Protein 7OON (pdb70)

Secondary structure (DSSP, 8-state):
--SSTTEEE--EEEEEEE--SSS-EEEEEE--EEEEEEEEESS-HHHHHHHHHHHHHHHHBT-BTT--B--EEESEEEEEEE-TTSPEEEEEEEEEEPPGGGSSSPPPBSSTTSEEEEE--EEEEEEEE-S---HHHHHHHHHHHHHHHTTSS--B-SS-EEEEE-S-TT--TT--EEEEEEB-/-EEETTEEEEEPPEEEEEEE--SSS-EEEEEE--EEEEEEEEESS-HHHHHHHHHHHHHHHHHT-BSS-----EEES-EEEEEE-TTSSEEEEEEEEEEPPGGGSSSPPPBSSTTSEEEEE---EEEEEEE-S---HHHHHHHHHHHHHHHTTSS----SS-EEEEE-S-TT--SS--EEEEEE-

Solvent-accessible surface area: 17607 Å² total; per-residue (Å²): 100,68,24,50,57,21,22,50,90,3,33,52,118,65,93,45,98,21,28,107,123,151,20,67,38,53,23,16,37,4,97,13,20,51,0,0,2,3,107,8,72,128,82,44,1,59,79,0,38,178,62,0,41,60,52,0,68,103,2,0,15,17,55,10,92,149,33,35,4,0,0,20,0,22,1,17,1,7,3,0,43,15,72,184,116,13,54,15,76,125,96,2,37,0,23,0,7,0,1,83,113,18,23,60,100,28,7,49,30,61,49,146,45,5,122,53,49,127,31,131,46,32,33,0,9,3,8,97,26,45,39,112,25,125,44,76,43,13,36,43,42,0,65,79,0,52,94,25,2,121,86,60,136,23,71,57,66,54,103,24,3,24,0,0,20,17,23,47,117,81,44,87,188,52,31,106,5,2,0,1,1,11,83,91,113,68,152,29,110,51,40,48,14,26,83,1,32,59,126,102,93,46,112,17,30,91,76,112,28,62,26,58,26,14,28,10,80,18,16,60,0,0,0,4,97,6,84,123,73,52,3,48,89,1,38,147,70,0,47,65,68,0,76,132,2,5,17,25,64,12,100,128,57,40,48,8,15,28,0,9,0,15,1,8,6,0,40,23,65,158,118,30,56,18,67,125,102,2,36,0,19,0,9,0,5,80,156,29,28,64,87,26,5,55,29,75,56,91,38,6,102,57,51,113,45,176,23,33,35,0,12,4,4,103,24,49,37,111,14,122,42,79,48,13,41,49,46,0,65,75,2,48,87,30,17,133,91,33,142,26,98,80,44,47,86,34,5,29,0,0,20,10,23,26,74,18,21,14,128,58,28,66,4,0,0,0,1,33,124

Radius of gyration: 24.07 Å; Cα contacts (8 Å, |Δi|>4): 827; chains: 2; bounding box: 45×62×70 Å

Organism: Mus musculus (NCBI:txid10090)

Sequence (369 aa):
NSLFGSVETWPWQVLSTGGKEDVSYEERACEGGKFATVEVTDKPVDEALREAMPKIMKYVGGTNDKGVGMGMTVPVSFAVFPNEDGSLQKKLKVWFRIPNQFQGSPPAPSDESVKIEEREGITVYSTQFGGYAKEEADYVAHATQLRTTLEGTPATYQGDVYYCAGYDPPMKPYGRRNEVWLVKAGSNSLFGSVETWPWQVLSTGGKEDVSYEERACEGGKFATVEVTDKPVDEALREAMPKIMKYVGGTNDKGVGMGMTVPVSFAVFPNEDGSLQKKLKVWFRIPNQFQGSPPAPSDESVKIEEREGITVYSTQFGGYAKEADYVAHATQLRTTLEGTPATYQGDVYYCAGYDPPMKPYGRRNEVWLVK

Nearest PDB structures (foldseek):
  7oon-assembly1_A  TM=1.005E+00  e=7.469E-38  Mus musculus
  4ayz-assembly1_A  TM=8.572E-01  e=9.549E-15  Homo sapiens
  3r8k-assembly3_C  TM=8.995E-01  e=1.051E-13  Homo sapiens
  3r8k-assembly4_D  TM=8.938E-01  e=1.626E-13  Homo sapiens
  4ayz-assembly1_B  TM=8.655E-01  e=8.452E-14  Homo sapiens

Foldseek 3Di:
DDPQPLEEEFDWDFPDWDDVDPWIKTKIWTFWFKWKKAKDAPAAPVVRCVPGVVLVVVQLVQQFPVRHHFRFYPWWKKKWFADPVLATHRIIMTTTGGDPVCRVPNTGGNDPSIDIDTDGIFIWMKTKDAFDDDRVRLSVSVVVVVVVCPVDPFAFDRGMWMKIWGDDPVDGPPTMIMIITTGD/DADDPQADEAEQDWDWDDWDQPDVWTKTKTFTAKFKWKKFKDADAFPQVRCVVGVVLVCVQQCQQFDVRHHQGFYPWWKKKWFADPVRATHRIIMITTDGPPVCRVPRTGGNDPRIDIDIDGTFIWMKTKDDDDDGRVRQSVVVVVVVVSCPPPPDDFDRGMWMKIWGDDPPPGDPTIIMTITTD

Structure (mmCIF, N/CA/C/O backbone):
data_7OON
#
_entry.id   7OON
#
_cell.length_a   63.493
_cell.length_b   79.492
_cell.length_c   85.074
_cell.angle_alpha   90.000
_cell.angle_beta   102.010
_cell.angle_gamma   90.000
#
_symmetry.space_group_name_H-M   'C 1 2 1'
#
loop_
_entity.id
_entity.type
_entity.pdbx_description
1 polymer 'Heme-binding protein 1'
2 non-polymer 'PROTOPORPHYRIN IX CONTAINING FE'
3 non-polymer 'SULFATE ION'
4 water water
#
loop_
_atom_site.group_PDB
_atom_site.id
_atom_site.type_symbol
_atom_site.label_atom_id
_atom_site.label_alt_id
_atom_site.label_comp_id
_atom_site.label_asym_id
_atom_site.label_entity_id
_atom_site.label_seq_id
_atom_site.pdbx_PDB_ins_code
_atom_site.Cartn_x
_atom_site.Cartn_y
_atom_site.Cartn_z
_atom_site.occupancy
_atom_site.B_iso_or_equiv
_atom_site.auth_seq_id
_atom_site.auth_comp_id
_atom_site.auth_asym_id
_atom_site.auth_atom_id
_atom_site.pdbx_PDB_model_num
ATOM 1 N N . ASN A 1 3 ? 68.649 21.837 112.181 1.00 146.98 7 ASN A N 1
ATOM 2 C CA . ASN A 1 3 ? 67.431 21.211 111.678 1.00 147.76 7 ASN A CA 1
ATOM 3 C C . ASN A 1 3 ? 67.509 19.693 111.803 1.00 141.59 7 ASN A C 1
ATOM 4 O O . ASN A 1 3 ? 68.176 19.026 111.010 1.00 142.03 7 ASN A O 1
ATOM 6 N N . SER A 1 4 ? 66.821 19.156 112.807 1.00 135.19 8 SER A N 1
ATOM 7 C CA . SER A 1 4 ? 66.820 17.726 113.074 1.00 125.55 8 SER A CA 1
ATOM 8 C C . SER A 1 4 ? 65.718 17.038 112.281 1.00 119.11 8 SER A C 1
ATOM 9 O O . SER A 1 4 ? 64.595 17.542 112.188 1.00 110.08 8 SER A O 1
ATOM 12 N N . LEU A 1 5 ? 66.046 15.874 111.712 1.00 124.39 9 LEU A N 1
ATOM 13 C CA . LEU A 1 5 ? 65.069 15.138 110.916 1.00 112.76 9 LEU A CA 1
ATOM 14 C C . LEU A 1 5 ? 64.013 14.482 111.796 1.00 106.95 9 LEU A C 1
ATOM 15 O O . LEU A 1 5 ? 62.825 14.479 111.451 1.00 101.35 9 LEU A O 1
ATOM 20 N N . PHE A 1 6 ? 64.419 13.918 112.930 1.00 108.28 10 PHE A N 1
ATOM 21 C CA . PHE A 1 6 ? 63.501 13.250 113.843 1.00 107.44 10 PHE A CA 1
ATOM 22 C C . PHE A 1 6 ? 63.549 13.872 115.232 1.00 105.89 10 PHE A C 1
ATOM 23 O O . PHE A 1 6 ? 63.486 13.178 116.248 1.00 103.55 10 PHE A O 1
ATOM 31 N N . GLY A 1 7 ? 63.663 15.198 115.292 1.00 99.48 11 GLY A N 1
ATOM 32 C CA . GLY A 1 7 ? 63.439 15.890 116.546 1.00 93.84 11 GLY A CA 1
ATOM 33 C C . GLY A 1 7 ? 61.991 15.905 116.984 1.00 99.39 11 GLY A C 1
ATOM 34 O O . GLY A 1 7 ? 61.699 16.361 118.095 1.00 105.05 11 GLY A O 1
ATOM 35 N N . SER A 1 8 ? 61.086 15.420 116.136 1.00 97.24 12 SER A N 1
ATOM 36 C CA . SER A 1 8 ? 59.667 15.328 116.441 1.00 93.78 12 SER A CA 1
ATOM 37 C C . SER A 1 8 ? 59.296 14.030 117.146 1.00 81.32 12 SER A C 1
ATOM 38 O O . SER A 1 8 ? 58.174 13.915 117.651 1.00 78.18 12 SER A O 1
ATOM 41 N N . VAL A 1 9 ? 60.200 13.056 117.187 1.00 75.06 13 VAL A N 1
ATOM 42 C CA . VAL A 1 9 ? 59.962 11.810 117.909 1.00 67.62 13 VAL A CA 1
ATOM 43 C C . VAL A 1 9 ? 60.264 12.046 119.383 1.00 62.23 13 VAL A C 1
ATOM 44 O O . VAL A 1 9 ? 61.377 12.446 119.741 1.00 69.11 13 VAL A O 1
ATOM 48 N N . GLU A 1 10 ? 59.279 11.797 120.240 1.00 52.55 14 GLU A N 1
ATOM 49 C CA . GLU A 1 10 ? 59.406 12.052 121.665 1.00 51.67 14 GLU A CA 1
ATOM 50 C C . GLU A 1 10 ? 59.151 10.777 122.457 1.00 44.04 14 GLU A C 1
ATOM 51 O O . GLU A 1 10 ? 58.596 9.800 121.948 1.00 55.23 14 GLU A O 1
ATOM 57 N N . THR A 1 11 ? 59.557 10.803 123.723 1.00 43.67 15 THR A N 1
ATOM 58 C CA . THR A 1 11 ? 59.401 9.656 124.604 1.00 53.24 15 THR A CA 1
ATOM 59 C C . THR A 1 11 ? 58.078 9.739 125.354 1.00 55.44 15 THR A C 1
ATOM 60 O O . THR A 1 11 ? 57.644 10.821 125.760 1.00 51.02 15 THR A O 1
ATOM 64 N N . TRP A 1 12 ? 57.435 8.591 125.514 1.00 63.12 16 TRP A N 1
ATOM 65 C CA . TRP A 1 12 ? 56.239 8.479 126.336 1.00 59.08 16 TRP A CA 1
ATOM 66 C C . TRP A 1 12 ? 56.549 8.971 127.747 1.00 56.94 16 TRP A C 1
ATOM 67 O O . TRP A 1 12 ? 57.471 8.443 128.388 1.00 56.76 16 TRP A O 1
ATOM 78 N N . PRO A 1 13 ? 55.841 9.977 128.255 1.00 54.79 17 PRO A N 1
ATOM 79 C CA . PRO A 1 13 ? 56.121 10.480 129.608 1.00 52.95 17 PRO A CA 1
ATOM 80 C C . PRO A 1 13 ? 55.558 9.552 130.674 1.00 55.70 17 PRO A C 1
ATOM 81 O O . PRO A 1 13 ? 54.342 9.373 130.787 1.00 60.04 17 PRO A O 1
ATOM 85 N N . TRP A 1 14 ? 56.450 8.951 131.460 1.00 46.18 18 TRP A N 1
ATOM 86 C CA . TRP A 1 14 ? 56.057 8.161 132.618 1.00 48.51 18 TRP A CA 1
ATOM 87 C C . TRP A 1 14 ? 57.048 8.404 133.746 1.00 54.28 18 TRP A C 1
ATOM 88 O O . TRP A 1 14 ? 58.079 9.057 133.568 1.00 60.37 18 TRP A O 1
ATOM 99 N N . GLN A 1 15 ? 56.727 7.869 134.921 1.00 55.54 19 GLN A N 1
ATOM 100 C CA . GLN A 1 15 ? 57.544 8.047 136.114 1.00 68.82 19 GLN A CA 1
ATOM 101 C C . GLN A 1 15 ? 57.918 6.677 136.657 1.00 62.67 19 GLN A C 1
ATOM 102 O O . GLN A 1 15 ? 57.037 5.868 136.965 1.00 65.90 19 GLN A O 1
ATOM 108 N N . VAL A 1 16 ? 59.219 6.420 136.770 1.00 63.54 20 VAL A N 1
ATOM 109 C CA . VAL A 1 16 ? 59.717 5.130 137.236 1.00 65.37 20 VAL A CA 1
ATOM 110 C C . VAL A 1 16 ? 59.576 5.087 138.755 1.00 64.63 20 VAL A C 1
ATOM 111 O O . VAL A 1 16 ? 60.342 5.727 139.478 1.00 67.76 20 VAL A O 1
ATOM 115 N N . LEU A 1 17 ? 58.594 4.324 139.240 1.00 66.39 21 LEU A N 1
ATOM 116 C CA . LEU A 1 17 ? 58.335 4.252 140.674 1.00 67.17 21 LEU A CA 1
ATOM 117 C C . LEU A 1 17 ? 59.299 3.305 141.380 1.00 72.63 21 LEU A C 1
ATOM 118 O O . LEU A 1 17 ? 59.717 3.576 142.511 1.00 73.46 21 LEU A O 1
ATOM 123 N N . SER A 1 18 ? 59.656 2.193 140.741 1.00 69.20 22 SER A N 1
ATOM 124 C CA . SER A 1 18 ? 60.571 1.237 141.350 1.00 69.04 22 SER A CA 1
ATOM 125 C C . SER A 1 18 ? 61.108 0.294 140.284 1.00 66.62 22 SER A C 1
ATOM 126 O O . SER A 1 18 ? 60.443 0.025 139.279 1.00 61.06 22 SER A O 1
ATOM 129 N N . THR A 1 19 ? 62.322 -0.196 140.514 1.00 71.44 23 THR A N 1
ATOM 130 C CA . THR A 1 19 ? 62.897 -1.283 139.737 1.00 77.50 23 THR A CA 1
ATOM 131 C C . THR A 1 19 ? 63.064 -2.493 140.645 1.00 72.19 23 THR A C 1
ATOM 132 O O . THR A 1 19 ? 63.352 -2.352 141.837 1.00 71.23 23 THR A O 1
ATOM 136 N N . GLY A 1 20 ? 62.867 -3.680 140.083 1.00 74.80 24 GLY A N 1
ATOM 137 C CA . GLY A 1 20 ? 63.021 -4.894 140.857 1.00 80.55 24 GLY A CA 1
ATOM 138 C C . GLY A 1 20 ? 63.628 -6.028 140.062 1.00 89.49 24 GLY A C 1
ATOM 139 O O . GLY A 1 20 ? 64.160 -5.818 138.967 1.00 89.58 24 GLY A O 1
ATOM 140 N N . GLY A 1 21 ? 63.550 -7.238 140.602 1.00 110.43 25 GLY A N 1
ATOM 141 C CA . GLY A 1 21 ? 64.117 -8.386 139.931 1.00 123.62 25 GLY A CA 1
ATOM 142 C C . GLY A 1 21 ? 65.552 -8.642 140.342 1.00 140.23 25 GLY A C 1
ATOM 143 O O . GLY A 1 21 ? 65.815 -9.504 141.185 1.00 146.12 25 GLY A O 1
ATOM 144 N N . LYS A 1 22 ? 66.489 -7.903 139.743 1.00 145.59 26 LYS A N 1
ATOM 145 C CA . LYS A 1 22 ? 67.936 -8.010 139.926 1.00 157.30 26 LYS A CA 1
ATOM 146 C C . LYS A 1 22 ? 68.489 -9.390 139.575 1.00 165.70 26 LYS A C 1
ATOM 147 O O . LYS A 1 22 ? 69.705 -9.599 139.681 1.00 167.84 26 LYS A O 1
ATOM 149 N N . GLU A 1 23 ? 67.654 -10.333 139.168 1.00 146.94 27 GLU A N 1
ATOM 150 C CA . GLU A 1 23 ? 68.079 -11.692 138.845 1.00 138.92 27 GLU A CA 1
ATOM 151 C C . GLU A 1 23 ? 68.100 -11.840 137.326 1.00 131.27 27 GLU A C 1
ATOM 152 O O . GLU A 1 23 ? 68.652 -10.955 136.661 1.00 130.48 27 GLU A O 1
ATOM 158 N N . ASP A 1 24 ? 67.543 -12.903 136.739 1.00 124.25 28 ASP A N 1
ATOM 159 C CA . ASP A 1 24 ? 67.505 -13.005 135.287 1.00 118.70 28 ASP A CA 1
ATOM 160 C C . ASP A 1 24 ? 66.435 -12.095 134.696 1.00 114.39 28 ASP A C 1
ATOM 161 O O . ASP A 1 24 ? 66.605 -11.581 133.585 1.00 115.66 28 ASP A O 1
ATOM 166 N N . VA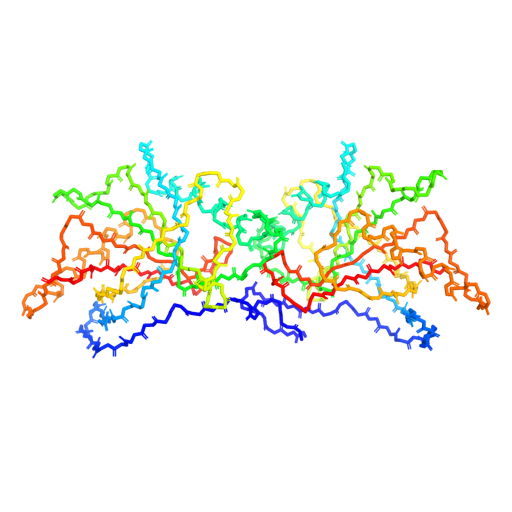L A 1 25 ? 65.341 -11.875 135.423 1.00 110.29 29 VAL A N 1
ATOM 167 C CA . VAL A 1 25 ? 64.238 -11.039 134.966 1.00 97.03 29 VAL A CA 1
ATOM 168 C C . VAL A 1 25 ? 64.173 -9.807 135.855 1.00 101.30 29 VAL A C 1
ATOM 169 O O . VAL A 1 25 ? 63.994 -9.919 137.074 1.00 102.45 29 VAL A O 1
ATOM 173 N N . SER A 1 26 ? 64.320 -8.636 135.246 1.00 82.88 30 SER A N 1
ATOM 174 C CA . SER A 1 26 ? 64.164 -7.360 135.923 1.00 75.98 30 SER A CA 1
ATOM 175 C C . SER A 1 26 ? 62.894 -6.678 135.435 1.00 68.95 30 SER A C 1
ATOM 176 O O . SER A 1 26 ? 62.408 -6.942 134.331 1.00 63.59 30 SER A O 1
ATOM 179 N N . TYR A 1 27 ? 62.352 -5.797 136.273 1.00 66.06 31 TYR A N 1
ATOM 180 C CA . TYR A 1 27 ? 61.129 -5.090 135.930 1.00 53.39 31 TYR A CA 1
ATOM 181 C C . TYR A 1 27 ? 61.208 -3.650 136.414 1.00 64.20 31 TYR A C 1
ATOM 182 O O . TYR A 1 27 ? 61.960 -3.317 137.333 1.00 63.97 31 TYR A O 1
ATOM 191 N N . GLU A 1 28 ? 60.411 -2.797 135.773 1.00 56.09 32 GLU A N 1
ATOM 192 C CA . GLU A 1 28 ? 60.266 -1.397 136.146 1.00 56.56 32 GLU A CA 1
ATOM 193 C C . GLU A 1 28 ? 58.789 -1.100 136.351 1.00 62.98 32 GLU A C 1
ATOM 194 O O . GLU A 1 28 ? 57.965 -1.410 135.485 1.00 63.35 32 GLU A O 1
ATOM 200 N N . GLU A 1 29 ? 58.457 -0.505 137.491 1.00 65.04 33 GLU A N 1
ATOM 201 C CA . GLU A 1 29 ? 57.098 -0.059 137.763 1.00 60.97 33 GLU A CA 1
ATOM 202 C C . GLU A 1 29 ? 56.964 1.386 137.298 1.00 60.62 33 GLU A C 1
ATOM 203 O O . GLU A 1 29 ? 57.664 2.270 137.801 1.00 60.26 33 GLU A O 1
ATOM 209 N N . ARG A 1 30 ? 56.078 1.622 136.333 1.00 60.98 34 ARG A N 1
ATOM 210 C CA . ARG A 1 30 ? 55.937 2.923 135.694 1.00 57.81 34 ARG A CA 1
ATOM 211 C C . ARG A 1 30 ? 54.506 3.416 135.818 1.00 63.79 34 ARG A C 1
ATOM 212 O O . ARG A 1 30 ? 53.565 2.677 135.517 1.00 63.36 34 ARG A O 1
ATOM 220 N N . ALA A 1 31 ? 54.348 4.667 136.243 1.00 68.75 35 ALA A N 1
ATOM 221 C CA . ALA A 1 31 ? 53.073 5.368 136.147 1.00 62.83 35 ALA A CA 1
ATOM 222 C C . ALA A 1 31 ? 53.078 6.146 134.837 1.00 63.45 35 ALA A C 1
ATOM 223 O O . ALA A 1 31 ? 53.760 7.168 134.718 1.00 65.27 35 ALA A O 1
ATOM 225 N N . CYS A 1 32 ? 52.335 5.657 133.850 1.00 66.51 36 CYS A N 1
ATOM 226 C CA . CYS A 1 32 ? 52.355 6.240 132.516 1.00 64.21 36 CYS A CA 1
ATOM 227 C C . CYS A 1 32 ? 51.231 7.253 132.356 1.00 64.75 36 CYS A C 1
ATOM 228 O O . CYS A 1 32 ? 50.093 7.008 132.765 1.00 77.63 36 CYS A O 1
ATOM 231 N N . GLU A 1 33 ? 51.561 8.392 131.753 1.00 64.19 37 GLU A N 1
ATOM 232 C CA . GLU A 1 33 ? 50.580 9.446 131.548 1.00 64.02 37 GLU A CA 1
ATOM 233 C C . GLU A 1 33 ? 49.558 9.046 130.492 1.00 65.73 37 GLU A C 1
ATOM 234 O O . GLU A 1 33 ? 49.864 8.332 129.534 1.00 69.07 37 GLU A O 1
ATOM 240 N N . GLY A 1 34 ? 48.329 9.518 130.679 1.00 65.38 38 GLY A N 1
ATOM 241 C CA . GLY A 1 34 ? 47.265 9.283 129.724 1.00 68.24 38 GLY A CA 1
ATOM 242 C C . GLY A 1 34 ? 47.172 10.383 128.688 1.00 75.60 38 GLY A C 1
ATOM 243 O O . GLY A 1 34 ? 48.195 10.918 128.250 1.00 86.40 38 GLY A O 1
ATOM 244 N N . GLY A 1 35 ? 45.952 10.737 128.295 1.00 67.22 39 GLY A N 1
ATOM 245 C CA . GLY A 1 35 ? 45.751 11.761 127.287 1.00 69.11 39 GLY A CA 1
ATOM 246 C C . GLY A 1 35 ? 45.092 11.206 126.043 1.00 65.97 39 GLY A C 1
ATOM 247 O O . GLY A 1 35 ? 44.446 10.158 126.104 1.00 69.52 39 GLY A O 1
ATOM 248 N N . LYS A 1 36 ? 45.245 11.886 124.910 1.00 62.11 40 LYS A N 1
ATOM 249 C CA . LYS A 1 36 ? 44.642 11.413 123.671 1.00 67.11 40 LYS A CA 1
ATOM 250 C C . LYS A 1 36 ? 45.515 10.348 123.018 1.00 59.60 40 LYS A C 1
ATOM 251 O O . LYS A 1 36 ? 46.745 10.401 123.085 1.00 58.15 40 LYS A O 1
ATOM 257 N N . PHE A 1 37 ? 44.863 9.375 122.385 1.00 63.62 41 PHE A N 1
ATOM 258 C CA . PHE A 1 37 ? 45.542 8.267 121.730 1.00 61.45 41 PHE A CA 1
ATOM 259 C C . PHE A 1 37 ? 44.916 8.025 120.366 1.00 66.36 41 PHE A C 1
ATOM 260 O O . PHE A 1 37 ? 43.726 8.274 120.159 1.00 75.48 41 PHE A O 1
ATOM 268 N N . ALA A 1 38 ? 45.729 7.531 119.438 1.00 60.25 42 ALA A N 1
ATOM 269 C CA . ALA A 1 38 ? 45.246 7.049 118.151 1.00 67.58 42 ALA A CA 1
ATOM 270 C C . ALA A 1 38 ? 45.267 5.527 118.181 1.00 75.95 42 ALA A C 1
ATOM 271 O O . ALA A 1 38 ? 46.331 4.922 118.356 1.00 81.36 42 ALA A O 1
ATOM 273 N N . THR A 1 39 ? 44.098 4.913 118.026 1.00 82.63 43 THR A N 1
ATOM 274 C CA . THR A 1 39 ? 43.951 3.473 118.165 1.00 65.70 43 THR A CA 1
ATOM 275 C C . THR A 1 39 ? 43.446 2.857 116.869 1.00 69.06 43 THR A C 1
ATOM 276 O O . THR A 1 39 ? 42.727 3.496 116.095 1.00 84.56 43 THR A O 1
ATOM 280 N N . VAL A 1 40 ? 43.833 1.603 116.644 1.00 70.67 44 VAL A N 1
ATOM 281 C CA . VAL A 1 40 ? 43.359 0.811 115.513 1.00 75.02 44 VAL A CA 1
ATOM 282 C C . VAL A 1 40 ? 43.078 -0.597 116.022 1.00 84.07 44 VAL A C 1
ATOM 283 O O . VAL A 1 40 ? 43.996 -1.289 116.477 1.00 81.56 44 VAL A O 1
ATOM 287 N N . GLU A 1 41 ? 41.818 -1.020 115.952 1.00 88.44 45 GLU A N 1
ATOM 288 C CA . GLU A 1 41 ? 41.416 -2.344 116.406 1.00 84.88 45 GLU A CA 1
ATOM 289 C C . GLU A 1 41 ? 41.463 -3.326 115.242 1.00 89.70 45 GLU A C 1
ATOM 290 O O . GLU A 1 41 ? 40.989 -3.020 114.143 1.00 90.58 45 GLU A O 1
ATOM 296 N N . VAL A 1 42 ? 42.041 -4.500 115.485 1.00 86.88 46 VAL A N 1
ATOM 297 C CA . VAL A 1 42 ? 42.136 -5.560 114.488 1.00 85.22 46 VAL A CA 1
ATOM 298 C C . VAL A 1 42 ? 41.676 -6.860 115.131 1.00 95.89 46 VAL A C 1
ATOM 299 O O . VAL A 1 42 ? 42.168 -7.235 116.201 1.00 106.15 46 VAL A O 1
ATOM 303 N N . THR A 1 43 ? 40.738 -7.544 114.483 1.00 104.80 47 THR A N 1
ATOM 304 C CA . THR A 1 43 ? 40.202 -8.797 114.987 1.00 105.84 47 THR A CA 1
ATOM 305 C C . THR A 1 43 ? 40.297 -9.866 113.908 1.00 113.18 47 THR A C 1
ATOM 306 O O . THR A 1 43 ? 40.436 -9.567 112.718 1.00 112.48 47 THR A O 1
ATOM 310 N N . ASP A 1 44 ? 40.228 -11.123 114.349 1.00 126.09 48 ASP A N 1
ATOM 311 C CA . ASP A 1 44 ? 40.272 -12.287 113.461 1.00 131.03 48 ASP A CA 1
ATOM 312 C C . ASP A 1 44 ? 41.574 -12.332 112.664 1.00 125.41 48 ASP A C 1
ATOM 313 O O . ASP A 1 44 ? 41.590 -12.689 111.484 1.00 127.44 48 ASP A O 1
ATOM 318 N N . LYS A 1 45 ? 42.681 -11.966 113.315 1.00 115.07 49 LYS A N 1
ATOM 319 C CA . LYS A 1 45 ? 43.998 -12.008 112.699 1.00 118.05 49 LYS A CA 1
ATOM 320 C C . LYS A 1 45 ? 45.052 -12.209 113.776 1.00 110.91 49 LYS A C 1
ATOM 321 O O . LYS A 1 45 ? 44.921 -11.642 114.871 1.00 101.89 49 LYS A O 1
ATOM 327 N N . PRO A 1 46 ? 46.094 -12.994 113.503 1.00 105.94 50 PRO A N 1
ATOM 328 C CA . PRO A 1 46 ? 47.151 -13.185 114.499 1.00 104.63 50 PRO A CA 1
ATOM 329 C C . PRO A 1 46 ? 47.863 -11.877 114.806 1.00 100.06 50 PRO A C 1
ATOM 330 O O . PRO A 1 46 ? 47.872 -10.938 114.007 1.00 102.97 50 PRO A O 1
ATOM 334 N N . VAL A 1 47 ? 48.466 -11.829 115.995 1.00 102.43 51 VAL A N 1
ATOM 335 C CA . VAL A 1 47 ? 49.115 -10.606 116.460 1.00 98.35 51 VAL A CA 1
ATOM 336 C C . VAL A 1 47 ? 50.228 -10.188 115.505 1.00 93.59 51 VAL A C 1
ATOM 337 O O . VAL A 1 47 ? 50.426 -8.995 115.245 1.00 95.69 51 VAL A O 1
ATOM 341 N N . ASP A 1 48 ? 50.959 -11.159 114.954 1.00 99.49 52 ASP A N 1
ATOM 342 C CA . ASP A 1 48 ? 52.028 -10.829 114.016 1.00 103.44 52 ASP A CA 1
ATOM 343 C C . ASP A 1 48 ? 51.481 -10.146 112.769 1.00 99.37 52 ASP A C 1
ATOM 344 O O . ASP A 1 48 ? 52.068 -9.176 112.276 1.00 95.37 52 ASP A O 1
ATOM 349 N N . GLU A 1 49 ? 50.354 -10.633 112.248 1.00 97.42 53 GLU A N 1
ATOM 350 C CA . GLU A 1 49 ? 49.762 -10.064 111.044 1.00 96.91 53 GLU A CA 1
ATOM 351 C C . GLU A 1 49 ? 48.842 -8.886 111.327 1.00 95.11 53 GLU A C 1
ATOM 352 O O . GLU A 1 49 ? 48.550 -8.113 110.408 1.00 94.70 53 GLU A O 1
ATOM 358 N N . ALA A 1 50 ? 48.379 -8.730 112.569 1.00 101.76 54 ALA A N 1
ATOM 359 C CA . ALA A 1 50 ? 47.556 -7.574 112.907 1.00 86.27 54 ALA A CA 1
ATOM 360 C C . ALA A 1 50 ? 48.371 -6.288 112.869 1.00 88.32 54 ALA A C 1
ATOM 361 O O . ALA A 1 50 ? 47.891 -5.257 112.384 1.00 93.41 54 ALA A O 1
ATOM 363 N N . LEU A 1 51 ? 49.608 -6.330 113.373 1.00 82.93 55 LEU A N 1
ATOM 364 C CA . LEU A 1 51 ? 50.453 -5.140 113.368 1.00 70.55 55 LEU A CA 1
ATOM 365 C C . LEU A 1 51 ? 50.770 -4.690 111.949 1.00 85.20 55 LEU A C 1
ATOM 366 O O . LEU A 1 51 ? 50.876 -3.488 111.680 1.00 89.56 55 LEU A O 1
ATOM 371 N N . ARG A 1 52 ? 50.929 -5.640 111.026 1.00 81.31 56 ARG A N 1
ATOM 372 C CA . ARG A 1 52 ? 51.280 -5.287 109.656 1.00 87.54 56 ARG A CA 1
ATOM 373 C C . ARG A 1 52 ? 50.141 -4.581 108.932 1.00 88.24 56 ARG A C 1
ATOM 374 O O . ARG A 1 52 ? 50.389 -3.896 107.934 1.00 84.50 56 ARG A O 1
ATOM 382 N N . GLU A 1 53 ? 48.906 -4.724 109.414 1.00 85.76 57 GLU A N 1
ATOM 383 C CA . GLU A 1 53 ? 47.759 -4.007 108.869 1.00 89.28 57 GLU A CA 1
ATOM 384 C C . GLU A 1 53 ? 47.434 -2.736 109.642 1.00 89.49 57 GLU A C 1
ATOM 385 O O . GLU A 1 53 ? 47.019 -1.740 109.041 1.00 88.00 57 GLU A O 1
ATOM 391 N N . ALA A 1 54 ? 47.621 -2.747 110.963 1.00 86.75 58 ALA A N 1
ATOM 392 C CA . ALA A 1 54 ? 47.208 -1.620 111.791 1.00 78.07 58 ALA A CA 1
ATOM 393 C C . ALA A 1 54 ? 48.245 -0.504 111.788 1.00 73.67 58 ALA A C 1
ATOM 394 O O . ALA A 1 54 ? 47.899 0.674 111.641 1.00 80.56 58 ALA A O 1
ATOM 396 N N . MET A 1 55 ? 49.518 -0.856 111.946 1.00 73.17 59 MET A N 1
ATOM 397 C CA . MET A 1 55 ? 50.548 0.162 112.136 1.00 70.91 59 MET A CA 1
ATOM 398 C C . MET A 1 55 ? 50.717 1.117 110.957 1.00 71.97 59 MET A C 1
ATOM 399 O O . MET A 1 55 ? 50.908 2.320 111.208 1.00 78.15 59 MET A O 1
ATOM 404 N N . PRO A 1 56 ? 50.684 0.686 109.688 1.00 73.39 60 PRO A N 1
ATOM 405 C CA . PRO A 1 56 ? 50.822 1.672 108.602 1.00 71.83 60 PRO A CA 1
ATOM 406 C C . PRO A 1 56 ? 49.688 2.680 108.561 1.00 72.66 60 PRO A C 1
ATOM 407 O O . PRO A 1 56 ? 49.882 3.797 108.067 1.00 76.80 60 PRO A O 1
ATOM 411 N N . LYS A 1 57 ? 48.507 2.323 109.069 1.00 69.28 61 LYS A N 1
ATOM 412 C CA . LYS A 1 57 ? 47.438 3.308 109.197 1.00 71.43 61 LYS A CA 1
ATOM 413 C C . LYS A 1 57 ? 47.804 4.380 110.216 1.00 73.36 61 LYS A C 1
ATOM 414 O O . LYS A 1 57 ? 47.518 5.565 110.011 1.00 82.49 61 LYS A O 1
ATOM 420 N N . ILE A 1 58 ? 48.440 3.981 111.319 1.00 70.15 62 ILE A N 1
ATOM 421 C CA . ILE A 1 58 ? 48.885 4.947 112.318 1.00 70.42 62 ILE A CA 1
ATOM 422 C C . ILE A 1 58 ? 49.977 5.839 111.745 1.00 72.72 62 ILE A C 1
ATOM 423 O O . ILE A 1 58 ? 49.944 7.066 111.898 1.00 71.88 62 ILE A O 1
ATOM 428 N N . MET A 1 59 ? 50.960 5.237 111.072 1.00 67.82 63 MET A N 1
ATOM 429 C CA . MET A 1 59 ? 52.079 6.017 110.558 1.00 71.42 63 MET A CA 1
ATOM 430 C C . MET A 1 59 ? 51.654 6.934 109.419 1.00 73.75 63 MET A C 1
ATOM 431 O O . MET A 1 59 ? 52.245 8.005 109.237 1.00 80.04 63 MET A O 1
ATOM 436 N N . LYS A 1 60 ? 50.643 6.540 108.643 1.00 72.77 64 LYS A N 1
ATOM 437 C CA . LYS A 1 60 ? 50.117 7.441 107.624 1.00 79.66 64 LYS A CA 1
ATOM 438 C C . LYS A 1 60 ? 49.415 8.635 108.259 1.00 75.77 64 LYS A C 1
ATOM 439 O O . LYS A 1 60 ? 49.511 9.760 107.754 1.00 80.88 64 LYS A O 1
ATOM 445 N N . TYR A 1 61 ? 48.711 8.408 109.370 1.00 78.86 65 TYR A N 1
ATOM 446 C CA . TYR A 1 61 ? 47.999 9.489 110.044 1.00 70.47 65 TYR A CA 1
ATOM 447 C C . TYR A 1 61 ? 48.962 10.579 110.502 1.00 71.32 65 TYR A C 1
ATOM 448 O O . TYR A 1 61 ? 48.821 11.749 110.130 1.00 72.93 65 TYR A O 1
ATOM 457 N N . VAL A 1 62 ? 49.963 10.209 111.306 1.00 71.14 66 VAL A N 1
ATOM 458 C CA . VAL A 1 62 ? 50.955 11.179 111.757 1.00 69.46 66 VAL A CA 1
ATOM 459 C C . VAL A 1 62 ? 51.845 11.673 110.629 1.00 71.13 66 VAL A C 1
ATOM 460 O O . VAL A 1 62 ? 52.599 12.634 110.823 1.00 76.68 66 VAL A O 1
ATOM 464 N N . GLY A 1 63 ? 51.781 11.043 109.461 1.00 70.34 67 GLY A N 1
ATOM 465 C CA . GLY A 1 63 ? 52.529 11.453 108.294 1.00 66.05 67 GLY A CA 1
ATOM 466 C C . GLY A 1 63 ? 51.813 12.427 107.386 1.00 73.59 67 GLY A C 1
ATOM 467 O O . GLY A 1 63 ? 52.301 12.702 106.285 1.00 81.83 67 GLY A O 1
ATOM 468 N N . GLY A 1 64 ? 50.667 12.957 107.805 1.00 66.83 68 GLY A N 1
ATOM 469 C CA . GLY A 1 64 ? 49.932 13.927 107.011 1.00 76.37 68 GLY A CA 1
ATOM 470 C C . GLY A 1 64 ? 48.572 13.468 106.528 1.00 85.21 68 GLY A C 1
ATOM 471 O O . GLY A 1 64 ? 47.885 14.247 105.852 1.00 92.04 68 GLY A O 1
ATOM 472 N N . THR A 1 65 ? 48.135 12.245 106.827 1.00 77.74 69 THR A N 1
ATOM 473 C CA . THR A 1 65 ? 46.810 11.782 106.411 1.00 82.63 69 THR A CA 1
ATOM 474 C C . THR A 1 65 ? 45.786 12.164 107.482 1.00 81.27 69 THR A C 1
ATOM 475 O O . THR A 1 65 ? 45.227 11.332 108.199 1.00 87.94 69 THR A O 1
ATOM 479 N N . ASN A 1 66 ? 45.559 13.472 107.588 1.00 94.09 70 ASN A N 1
ATOM 480 C CA . ASN A 1 66 ? 44.594 14.018 108.531 1.00 95.73 70 ASN A CA 1
ATOM 481 C C . ASN A 1 66 ? 43.969 15.265 107.918 1.00 92.86 70 ASN A C 1
ATOM 482 O O . ASN A 1 66 ? 44.418 15.765 106.884 1.00 92.61 70 ASN A O 1
ATOM 487 N N . ASP A 1 67 ? 42.916 15.765 108.572 1.00 86.84 71 ASP A N 1
ATOM 488 C CA . ASP A 1 67 ? 42.147 16.867 107.999 1.00 94.90 71 ASP A CA 1
ATOM 489 C C . ASP A 1 67 ? 42.973 18.143 107.881 1.00 99.66 71 ASP A C 1
ATOM 490 O O . ASP A 1 67 ? 42.728 18.954 106.980 1.00 98.57 71 ASP A O 1
ATOM 495 N N . LYS A 1 68 ? 43.943 18.347 108.772 1.00 99.20 72 LYS A N 1
ATOM 496 C CA . LYS A 1 68 ? 44.839 19.487 108.638 1.00 91.70 72 LYS A CA 1
ATOM 497 C C . LYS A 1 68 ? 45.974 19.215 107.660 1.00 91.07 72 LYS A C 1
ATOM 498 O O . LYS A 1 68 ? 46.644 20.162 107.231 1.00 90.57 72 LYS A O 1
ATOM 504 N N . GLY A 1 69 ? 46.197 17.954 107.303 1.00 87.16 73 GLY A N 1
ATOM 505 C CA . GLY A 1 69 ? 47.261 17.600 106.377 1.00 83.37 73 GLY A CA 1
ATOM 506 C C . GLY A 1 69 ? 48.646 17.952 106.872 1.00 93.55 73 GLY A C 1
ATOM 507 O O . GLY A 1 69 ? 49.488 18.402 106.084 1.00 99.84 73 GLY A O 1
ATOM 508 N N . VAL A 1 70 ? 48.906 17.756 108.162 1.00 91.94 74 VAL A N 1
ATOM 509 C CA . VAL A 1 70 ? 50.169 18.146 108.773 1.00 87.48 74 VAL A CA 1
ATOM 510 C C . VAL A 1 70 ? 50.810 16.927 109.421 1.00 83.44 74 VAL A C 1
ATOM 511 O O . VAL A 1 70 ? 50.123 16.027 109.917 1.00 90.68 74 VAL A O 1
ATOM 515 N N . GLY A 1 71 ? 52.141 16.892 109.393 1.00 77.99 75 GLY A N 1
ATOM 516 C CA . GLY A 1 71 ? 52.862 15.910 110.170 1.00 72.01 75 GLY A CA 1
ATOM 517 C C . GLY A 1 71 ? 52.740 16.176 111.657 1.00 74.13 75 GLY A C 1
ATOM 518 O O . GLY A 1 71 ? 52.490 17.296 112.102 1.00 80.76 75 GLY A O 1
ATOM 519 N N . MET A 1 72 ? 52.915 15.118 112.446 1.00 70.26 76 MET A N 1
ATOM 520 C CA . MET A 1 72 ? 52.717 15.210 113.883 1.00 61.51 76 MET A CA 1
ATOM 521 C C . MET A 1 72 ? 53.882 14.683 114.706 1.00 62.34 76 MET A C 1
ATOM 522 O O . MET A 1 72 ? 53.835 14.780 115.936 1.00 60.20 76 MET A O 1
ATOM 527 N N . GLY A 1 73 ? 54.923 14.147 114.077 1.00 61.77 77 GLY A N 1
ATOM 528 C CA . GLY A 1 73 ? 55.909 13.444 114.867 1.00 69.33 77 GLY A CA 1
ATOM 529 C C . GLY A 1 73 ? 55.326 12.124 115.345 1.00 60.73 77 GLY A C 1
ATOM 530 O O . GLY A 1 73 ? 54.396 11.569 114.754 1.00 73.21 77 GLY A O 1
ATOM 531 N N . MET A 1 74 ? 55.882 11.621 116.443 1.00 60.60 78 MET A N 1
ATOM 532 C CA . MET A 1 74 ? 55.365 10.392 117.029 1.00 63.24 78 MET A CA 1
ATOM 533 C C . MET A 1 74 ? 55.885 10.252 118.450 1.00 56.17 78 MET A C 1
ATOM 534 O O . MET A 1 74 ? 56.746 11.010 118.902 1.00 60.93 78 MET A O 1
ATOM 539 N N . THR A 1 75 ? 55.341 9.261 119.148 1.00 55.62 79 THR A N 1
ATOM 540 C CA . THR A 1 75 ? 55.739 8.928 120.506 1.00 57.38 79 THR A CA 1
ATOM 541 C C . THR A 1 75 ? 56.242 7.494 120.526 1.00 54.95 79 THR A C 1
ATOM 542 O O . THR A 1 75 ? 55.599 6.601 119.964 1.00 56.72 79 THR A O 1
ATOM 546 N N . VAL A 1 76 ? 57.390 7.277 121.160 1.00 49.19 80 VAL A N 1
ATOM 547 C CA . VAL A 1 76 ? 57.896 5.925 121.371 1.00 50.88 80 VAL A CA 1
ATOM 548 C C . VAL A 1 76 ? 57.848 5.627 122.865 1.00 55.09 80 VAL A C 1
ATOM 549 O O . VAL A 1 76 ? 58.083 6.528 123.684 1.00 54.29 80 VAL A O 1
ATOM 553 N N . PRO A 1 77 ? 57.543 4.388 123.271 1.00 47.45 81 PRO A N 1
ATOM 554 C CA . PRO A 1 77 ? 57.251 3.264 122.377 1.00 46.46 81 PRO A CA 1
ATOM 555 C C . PRO A 1 77 ? 55.810 3.239 121.893 1.00 54.73 81 PRO A C 1
ATOM 556 O O . PRO A 1 77 ? 54.943 3.894 122.472 1.00 59.26 81 PRO A O 1
ATOM 560 N N . VAL A 1 78 ? 55.564 2.482 120.831 1.00 59.47 82 VAL A N 1
ATOM 561 C CA . VAL A 1 78 ? 54.214 2.264 120.325 1.00 54.80 82 VAL A CA 1
ATOM 562 C C . VAL A 1 78 ? 53.674 1.009 120.998 1.00 54.37 82 VAL A C 1
ATOM 563 O O . VAL A 1 78 ? 54.170 -0.097 120.764 1.00 63.89 82 VAL A O 1
ATOM 567 N N . SER A 1 79 ? 52.664 1.178 121.840 1.00 55.80 83 SER A N 1
ATOM 568 C CA . SER A 1 79 ? 52.087 0.067 122.577 1.00 56.71 83 SER A CA 1
ATOM 569 C C . SER A 1 79 ? 50.846 -0.453 121.864 1.00 67.94 83 SER A C 1
ATOM 570 O O . SER A 1 79 ? 50.111 0.302 121.221 1.00 67.74 83 SER A O 1
ATOM 573 N N . PHE A 1 80 ? 50.624 -1.760 121.978 1.00 58.54 84 PHE A N 1
ATOM 574 C CA . PHE A 1 80 ? 49.409 -2.385 121.479 1.00 63.72 84 PHE A CA 1
ATOM 575 C C . PHE A 1 80 ? 48.941 -3.428 122.484 1.00 61.51 84 PHE A C 1
ATOM 576 O O . PHE A 1 80 ? 49.750 -4.064 123.164 1.00 60.22 84 PHE A O 1
ATOM 584 N N . ALA A 1 81 ? 47.623 -3.590 122.575 1.00 70.09 85 ALA A N 1
ATOM 585 C CA . ALA A 1 81 ? 47.007 -4.455 123.574 1.00 65.29 85 ALA A CA 1
ATOM 586 C C . ALA A 1 81 ? 46.778 -5.850 123.009 1.00 69.50 85 ALA A C 1
ATOM 587 O O . ALA A 1 81 ? 46.162 -6.004 121.950 1.00 72.91 85 ALA A O 1
ATOM 589 N N . VAL A 1 82 ? 47.267 -6.860 123.724 1.00 69.89 86 VAL A N 1
ATOM 590 C CA . VAL A 1 82 ? 47.034 -8.257 123.386 1.00 67.94 86 VAL A CA 1
ATOM 591 C C . VAL A 1 82 ? 46.252 -8.899 124.523 1.00 77.98 86 VAL A C 1
ATOM 592 O O . VAL A 1 82 ? 46.330 -8.467 125.678 1.00 75.43 86 VAL A O 1
ATOM 596 N N . PHE A 1 83 ? 45.485 -9.930 124.190 1.00 76.23 87 PHE A N 1
ATOM 597 C CA . PHE A 1 83 ? 44.564 -10.553 125.141 1.00 81.36 87 PHE A CA 1
ATOM 598 C C . PHE A 1 83 ? 44.886 -12.031 125.294 1.00 79.71 87 PHE A C 1
ATOM 599 O O . PHE A 1 83 ? 44.675 -12.811 124.345 1.00 80.09 87 PHE A O 1
ATOM 607 N N . PRO A 1 84 ? 45.387 -12.467 126.447 1.00 85.73 88 PRO A N 1
ATOM 608 C CA . PRO A 1 84 ? 45.802 -13.862 126.603 1.00 79.32 88 PRO A CA 1
ATOM 609 C C . PRO A 1 84 ? 44.675 -14.773 127.059 1.00 95.94 88 PRO A C 1
ATOM 610 O O . PRO A 1 84 ? 43.763 -14.379 127.790 1.00 89.64 88 PRO A O 1
ATOM 614 N N . ASN A 1 85 ? 44.757 -16.022 126.607 1.00 99.94 89 ASN A N 1
ATOM 615 C CA . ASN A 1 85 ? 43.869 -17.075 127.078 1.00 94.22 89 ASN A CA 1
ATOM 616 C C . ASN A 1 85 ? 44.402 -17.609 128.406 1.00 98.06 89 ASN A C 1
ATOM 617 O O . ASN A 1 85 ? 45.359 -17.080 128.976 1.00 112.31 89 ASN A O 1
ATOM 622 N N . GLU A 1 86 ? 43.788 -18.676 128.919 1.00 99.78 90 GLU A N 1
ATOM 623 C CA . GLU A 1 86 ? 44.277 -19.265 130.160 1.00 103.54 90 GLU A CA 1
ATOM 624 C C . GLU A 1 86 ? 45.575 -20.036 129.963 1.00 112.33 90 GLU A C 1
ATOM 625 O O . GLU A 1 86 ? 46.314 -20.235 130.933 1.00 108.31 90 GLU A O 1
ATOM 631 N N . ASP A 1 87 ? 45.872 -20.470 128.740 1.00 123.91 91 ASP A N 1
ATOM 632 C CA . ASP A 1 87 ? 47.120 -21.158 128.443 1.00 111.43 91 ASP A CA 1
ATOM 633 C C . ASP A 1 87 ? 48.229 -20.203 128.017 1.00 108.45 91 ASP A C 1
ATOM 634 O O . ASP A 1 87 ? 49.270 -20.657 127.531 1.00 106.58 91 ASP A O 1
ATOM 639 N N . GLY A 1 88 ? 48.030 -18.895 128.186 1.00 89.72 92 GLY A N 1
ATOM 640 C CA . GLY A 1 88 ? 49.027 -17.912 127.835 1.00 103.03 92 GLY A CA 1
ATOM 641 C C . GLY A 1 88 ? 49.042 -17.492 126.383 1.00 104.77 92 GLY A C 1
ATOM 642 O O . GLY A 1 88 ? 49.584 -16.423 126.069 1.00 84.51 92 GLY A O 1
ATOM 643 N N . SER A 1 89 ? 48.471 -18.291 125.484 1.00 98.42 93 SER A N 1
ATOM 644 C CA . SER A 1 89 ? 48.454 -17.938 124.074 1.00 93.99 93 SER A CA 1
ATOM 645 C C . SER A 1 89 ? 47.591 -16.701 123.844 1.00 91.28 93 SER A C 1
ATOM 646 O O . SER A 1 89 ? 46.681 -16.388 124.617 1.00 89.96 93 SER A O 1
ATOM 649 N N . LEU A 1 90 ? 47.888 -15.992 122.759 1.00 96.74 94 LEU A N 1
ATOM 650 C CA . LEU A 1 90 ? 47.255 -14.715 122.466 1.00 79.67 94 LEU A CA 1
ATOM 651 C C . LEU A 1 90 ? 46.111 -14.904 121.481 1.00 90.97 94 LEU A C 1
ATOM 652 O O . LEU A 1 90 ? 46.285 -15.536 120.433 1.00 94.28 94 LEU A O 1
ATOM 657 N N . GLN A 1 91 ? 44.948 -14.351 121.822 1.00 86.22 95 GLN A N 1
ATOM 658 C CA . GLN A 1 91 ? 43.816 -14.359 120.912 1.00 84.69 95 GLN A CA 1
ATOM 659 C C . GLN A 1 91 ? 44.153 -13.571 119.648 1.00 90.74 95 GLN A C 1
ATOM 660 O O . GLN A 1 91 ? 45.100 -12.781 119.601 1.00 94.06 95 GLN A O 1
ATOM 666 N N . LYS A 1 92 ? 43.350 -13.794 118.611 1.00 96.45 96 LYS A N 1
ATOM 667 C CA . LYS A 1 92 ? 43.491 -13.088 117.338 1.00 101.57 96 LYS A CA 1
ATOM 668 C C . LYS A 1 92 ? 42.906 -11.679 117.381 1.00 101.98 96 LYS A C 1
ATOM 669 O O . LYS A 1 92 ? 42.371 -11.187 116.384 1.00 109.80 96 LYS A O 1
ATOM 675 N N . LYS A 1 93 ? 43.009 -11.005 118.525 1.00 95.92 97 LYS A N 1
ATOM 676 C CA . LYS A 1 93 ? 42.495 -9.654 118.717 1.00 88.88 97 LYS A CA 1
ATOM 677 C C . LYS A 1 93 ? 43.650 -8.726 119.078 1.00 91.42 97 LYS A C 1
ATOM 678 O O . LYS A 1 93 ? 44.546 -9.108 119.836 1.00 92.68 97 LYS A O 1
ATOM 684 N N . LEU A 1 94 ? 43.627 -7.507 118.539 1.00 85.54 98 LEU A N 1
ATOM 685 C CA . LEU A 1 94 ? 44.709 -6.565 118.774 1.00 81.49 98 LEU A CA 1
ATOM 686 C C . LEU A 1 94 ? 44.169 -5.146 118.678 1.00 88.31 98 LEU A C 1
ATOM 687 O O . LEU A 1 94 ? 43.264 -4.862 117.888 1.00 100.58 98 LEU A O 1
ATOM 692 N N . LYS A 1 95 ? 44.733 -4.253 119.490 1.00 75.91 99 LYS A N 1
ATOM 693 C CA . LYS A 1 95 ? 44.363 -2.842 119.467 1.00 78.17 99 LYS A CA 1
ATOM 694 C C . LYS A 1 95 ? 45.609 -2.010 119.722 1.00 69.49 99 LYS A C 1
ATOM 695 O O . LYS A 1 95 ? 46.255 -2.161 120.763 1.00 66.82 99 LYS A O 1
ATOM 701 N N . VAL A 1 96 ? 45.942 -1.141 118.777 1.00 62.93 100 VAL A N 1
ATOM 702 C CA . VAL A 1 96 ? 47.104 -0.271 118.907 1.00 69.32 100 VAL A CA 1
ATOM 703 C C . VAL A 1 96 ? 46.756 0.895 119.821 1.00 64.84 100 VAL A C 1
ATOM 704 O O . VAL A 1 96 ? 45.636 1.414 119.789 1.00 80.69 100 VAL A O 1
ATOM 708 N N . TRP A 1 97 ? 47.715 1.311 120.651 1.00 63.76 101 TRP A N 1
ATOM 709 C CA . TRP A 1 97 ? 47.543 2.455 121.552 1.00 64.91 101 TRP A CA 1
ATOM 710 C C . TRP A 1 97 ? 48.728 3.398 121.347 1.00 66.65 101 TRP A C 1
ATOM 711 O O . TRP A 1 97 ? 49.665 3.431 122.146 1.00 54.91 101 TRP A O 1
ATOM 722 N N . PHE A 1 98 ? 48.677 4.168 120.265 1.00 70.56 102 PHE A N 1
AT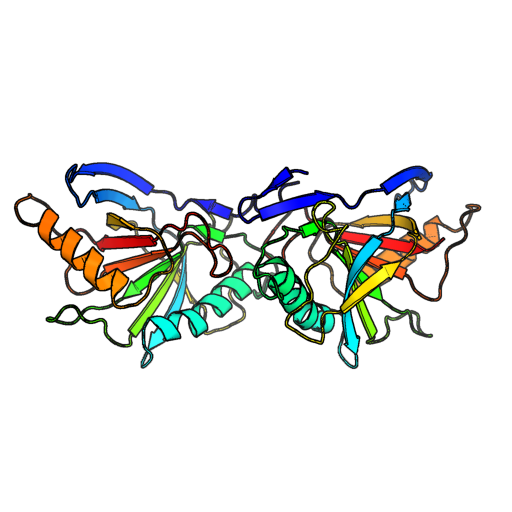OM 723 C CA . PHE A 1 98 ? 49.710 5.145 119.949 1.00 65.52 102 PHE A CA 1
ATOM 724 C C . PHE A 1 98 ? 49.352 6.472 120.609 1.00 75.41 102 PHE A C 1
ATOM 725 O O . PHE A 1 98 ? 48.288 7.038 120.337 1.00 74.09 102 PHE A O 1
ATOM 733 N N . ARG A 1 99 ? 50.235 6.968 121.470 1.00 62.87 103 ARG A N 1
ATOM 734 C CA . ARG A 1 99 ? 49.947 8.192 122.202 1.00 54.65 103 ARG A CA 1
ATOM 735 C C . ARG A 1 99 ? 50.270 9.410 121.345 1.00 71.30 103 ARG A C 1
ATOM 736 O O . ARG A 1 99 ? 51.321 9.466 120.698 1.00 69.25 103 ARG A O 1
ATOM 744 N N . ILE A 1 100 ? 49.361 10.377 121.339 1.00 65.12 104 ILE A N 1
ATOM 745 C CA . ILE A 1 100 ? 49.545 11.595 120.539 1.00 59.56 104 ILE A CA 1
ATOM 746 C C . ILE A 1 100 ? 50.709 12.397 121.110 1.00 69.67 104 ILE A C 1
ATOM 747 O O . ILE A 1 100 ? 50.852 12.475 122.344 1.00 66.26 104 ILE A O 1
ATOM 752 N N . PRO A 1 101 ? 51.572 12.985 120.277 1.00 62.57 105 PRO A N 1
ATOM 753 C CA . PRO A 1 101 ? 52.645 13.834 120.810 1.00 55.79 105 PRO A CA 1
ATOM 754 C C . PRO A 1 101 ? 52.086 14.990 121.627 1.00 62.96 105 PRO A C 1
ATOM 755 O O . PRO A 1 101 ? 50.966 15.454 121.403 1.00 70.56 105 PRO A O 1
ATOM 759 N N . ASN A 1 102 ? 52.893 15.457 122.585 1.00 62.11 106 ASN A N 1
ATOM 760 C CA . ASN A 1 102 ? 52.387 16.376 123.602 1.00 58.26 106 ASN A CA 1
ATOM 761 C C . ASN A 1 102 ? 51.884 17.677 122.992 1.00 64.70 106 ASN A C 1
ATOM 762 O O . ASN A 1 102 ? 50.858 18.214 123.427 1.00 71.31 106 ASN A O 1
ATOM 767 N N . GLN A 1 103 ? 52.583 18.201 121.983 1.00 71.35 107 GLN A N 1
ATOM 768 C CA . GLN A 1 103 ? 52.145 19.456 121.386 1.00 65.36 107 GLN A CA 1
ATOM 769 C C . GLN A 1 103 ? 50.848 19.311 120.600 1.00 65.65 107 GLN A C 1
ATOM 770 O O . GLN A 1 103 ? 50.251 20.328 120.237 1.00 70.95 107 GLN A O 1
ATOM 776 N N . PHE A 1 104 ? 50.390 18.085 120.349 1.00 69.45 108 PHE A N 1
ATOM 777 C CA . PHE A 1 104 ? 49.101 17.844 119.715 1.00 67.07 108 PHE A CA 1
ATOM 778 C C . PHE A 1 104 ? 48.085 17.221 120.667 1.00 69.81 108 PHE A C 1
ATOM 779 O O . PHE A 1 104 ? 47.003 16.820 120.225 1.00 72.21 108 PHE A O 1
ATOM 787 N N . GLN A 1 105 ? 48.404 17.128 121.962 1.00 67.83 109 GLN A N 1
ATOM 788 C CA . GLN A 1 105 ? 47.452 16.574 122.922 1.00 62.63 109 GLN A CA 1
ATOM 789 C C . GLN A 1 105 ? 46.234 17.472 123.098 1.00 71.62 109 GLN A C 1
ATOM 790 O O . GLN A 1 105 ? 45.145 16.977 123.408 1.00 74.79 109 GLN A O 1
ATOM 796 N N . GLY A 1 106 ? 46.396 18.781 122.918 1.00 71.73 110 GLY A N 1
ATOM 797 C CA . GLY A 1 106 ? 45.288 19.706 123.060 1.00 70.62 110 GLY A CA 1
ATOM 798 C C . GLY A 1 106 ? 44.135 19.402 122.127 1.00 73.73 110 GLY A C 1
ATOM 799 O O . GLY A 1 106 ? 43.048 19.024 122.576 1.00 90.70 110 GLY A O 1
ATOM 800 N N . SER A 1 107 ? 44.360 19.558 120.824 1.00 79.35 111 SER A N 1
ATOM 801 C CA . SER A 1 107 ? 43.362 19.242 119.802 1.00 83.15 111 SER A CA 1
ATOM 802 C C . SER A 1 107 ? 44.030 18.410 118.718 1.00 83.35 111 SER A C 1
ATOM 803 O O . SER A 1 107 ? 44.605 18.956 117.765 1.00 82.50 111 SER A O 1
ATOM 806 N N . PRO A 1 108 ? 43.979 17.087 118.832 1.00 67.65 112 PRO A N 1
ATOM 807 C CA . PRO A 1 108 ? 44.609 16.224 117.830 1.00 77.48 112 PRO A CA 1
ATOM 808 C C . PRO A 1 108 ? 43.947 16.384 116.475 1.00 83.71 112 PRO A C 1
ATOM 809 O O . PRO A 1 108 ? 42.712 16.430 116.381 1.00 87.43 112 PRO A O 1
ATOM 813 N N . PRO A 1 109 ? 44.734 16.494 115.405 1.00 77.41 113 PRO A N 1
ATOM 814 C CA . PRO A 1 109 ? 44.151 16.489 114.059 1.00 79.04 113 PRO A CA 1
ATOM 815 C C . PRO A 1 109 ? 43.338 15.225 113.823 1.00 83.93 113 PRO A C 1
ATOM 816 O O . PRO A 1 109 ? 43.697 14.139 114.279 1.00 94.76 113 PRO A O 1
ATOM 820 N N . ALA A 1 110 ? 42.235 15.378 113.105 1.00 80.15 114 ALA A N 1
ATOM 821 C CA . ALA A 1 110 ? 41.310 14.268 112.923 1.00 85.03 114 ALA A CA 1
ATOM 822 C C . ALA A 1 110 ? 41.809 13.333 111.823 1.00 89.97 114 ALA A C 1
ATOM 823 O O . ALA A 1 110 ? 42.219 13.795 110.755 1.00 97.02 114 ALA A O 1
ATOM 825 N N . PRO A 1 111 ? 41.771 12.021 112.051 1.00 84.08 115 PRO A N 1
ATOM 826 C CA . PRO A 1 111 ? 42.307 11.087 111.055 1.00 85.95 115 PRO A CA 1
ATOM 827 C C . PRO A 1 111 ? 41.431 11.025 109.815 1.00 90.98 115 PRO A C 1
ATOM 828 O O . PRO A 1 111 ? 40.202 10.959 109.899 1.00 101.47 115 PRO A O 1
ATOM 832 N N . SER A 1 112 ? 42.085 11.043 108.652 1.00 94.80 116 SER A N 1
ATOM 833 C CA . SER A 1 112 ? 41.364 10.875 107.396 1.00 98.29 116 SER A CA 1
ATOM 834 C C . SER A 1 112 ? 40.830 9.455 107.254 1.00 106.21 116 SER A C 1
ATOM 835 O O . SER A 1 112 ? 39.708 9.254 106.774 1.00 113.51 116 SER A O 1
ATOM 838 N N . ASP A 1 113 ? 41.616 8.461 107.661 1.00 106.32 117 ASP A N 1
ATOM 839 C CA . ASP A 1 113 ? 41.156 7.079 107.659 1.00 109.15 117 ASP A CA 1
ATOM 840 C C . ASP A 1 113 ? 40.261 6.843 108.868 1.00 110.20 117 ASP A C 1
ATOM 841 O O . ASP A 1 113 ? 40.662 7.097 110.009 1.00 109.08 117 ASP A O 1
ATOM 846 N N . GLU A 1 114 ? 39.044 6.361 108.614 1.00 115.59 118 GLU A N 1
ATOM 847 C CA . GLU A 1 114 ? 38.083 6.146 109.689 1.00 118.20 118 GLU A CA 1
ATOM 848 C C . GLU A 1 114 ? 38.464 4.978 110.587 1.00 115.25 118 GLU A C 1
ATOM 849 O O . GLU A 1 114 ? 37.954 4.887 111.709 1.00 112.04 118 GLU A O 1
ATOM 855 N N . SER A 1 115 ? 39.341 4.083 110.122 1.00 114.84 119 SER A N 1
ATOM 856 C CA . SER A 1 115 ? 39.831 3.015 110.988 1.00 107.50 119 SER A CA 1
ATOM 857 C C . SER A 1 115 ? 40.617 3.584 112.160 1.00 105.81 119 SER A C 1
ATOM 858 O O . SER A 1 115 ? 40.566 3.048 113.273 1.00 103.39 119 SER A O 1
ATOM 861 N N . VAL A 1 116 ? 41.347 4.671 111.929 1.00 104.40 120 VAL A N 1
ATOM 862 C CA . VAL A 1 116 ? 42.076 5.356 112.991 1.00 95.89 120 VAL A CA 1
ATOM 863 C C . VAL A 1 116 ? 41.082 6.177 113.802 1.00 91.42 120 VAL A C 1
ATOM 864 O O . VAL A 1 116 ? 40.389 7.044 113.260 1.00 107.54 120 VAL A O 1
ATOM 868 N N . LYS A 1 117 ? 41.005 5.904 115.102 1.00 82.45 121 LYS A N 1
ATOM 869 C CA . LYS A 1 117 ? 40.082 6.592 115.997 1.00 83.64 121 LYS A CA 1
ATOM 870 C C . LYS A 1 117 ? 40.874 7.292 117.090 1.00 82.84 121 LYS A C 1
ATOM 871 O O . LYS A 1 117 ? 41.637 6.646 117.817 1.00 93.75 121 LYS A O 1
ATOM 877 N N . ILE A 1 118 ? 40.688 8.604 117.208 1.00 75.85 122 ILE A N 1
ATOM 878 C CA . ILE A 1 118 ? 41.278 9.360 118.307 1.00 72.75 122 ILE A CA 1
ATOM 879 C C . ILE A 1 118 ? 40.438 9.100 119.554 1.00 82.31 122 ILE A C 1
ATOM 880 O O . ILE A 1 118 ? 39.277 9.508 119.629 1.00 93.84 122 ILE A O 1
ATOM 885 N N . GLU A 1 119 ? 41.021 8.411 120.528 1.00 74.92 123 GLU A N 1
ATOM 886 C CA . GLU A 1 119 ? 40.362 8.106 121.787 1.00 73.31 123 GLU A CA 1
ATOM 887 C C . GLU A 1 119 ? 41.124 8.768 122.928 1.00 67.13 123 GLU A C 1
ATOM 888 O O . GLU A 1 119 ? 42.215 9.313 122.745 1.00 62.08 123 GLU A O 1
ATOM 894 N N . GLU A 1 120 ? 40.531 8.722 124.120 1.00 73.98 124 GLU A N 1
ATOM 895 C CA . GLU A 1 120 ? 41.136 9.301 125.310 1.00 72.61 124 GLU A CA 1
ATOM 896 C C . GLU A 1 120 ? 41.141 8.278 126.437 1.00 75.90 124 GLU A C 1
ATOM 897 O O . GLU A 1 120 ? 40.154 7.568 126.650 1.00 92.53 124 GLU A O 1
ATOM 903 N N . ARG A 1 121 ? 42.261 8.214 127.156 1.00 74.83 125 ARG A N 1
ATOM 904 C CA . ARG A 1 121 ? 42.456 7.248 128.225 1.00 71.40 125 ARG A CA 1
ATOM 905 C C . ARG A 1 121 ? 43.104 7.948 129.409 1.00 78.82 125 ARG A C 1
ATOM 906 O O . ARG A 1 121 ? 43.765 8.977 129.261 1.00 79.50 125 ARG A O 1
ATOM 914 N N . GLU A 1 122 ? 42.905 7.380 130.593 1.00 86.38 126 GLU A N 1
ATOM 915 C CA . GLU A 1 122 ? 43.528 7.916 131.791 1.00 90.89 126 GLU A CA 1
ATOM 916 C C . GLU A 1 122 ? 44.895 7.275 132.008 1.00 81.57 126 GLU A C 1
ATOM 917 O O . GLU A 1 122 ? 45.251 6.273 131.382 1.00 80.62 126 GLU A O 1
ATOM 923 N N . GLY A 1 123 ? 45.669 7.874 132.909 1.00 73.24 127 GLY A N 1
ATOM 924 C CA . GLY A 1 123 ? 46.973 7.333 133.230 1.00 73.14 127 GLY A CA 1
ATOM 925 C C . GLY A 1 123 ? 46.878 5.980 133.909 1.00 81.93 127 GLY A C 1
ATOM 926 O O . GLY A 1 123 ? 45.958 5.704 134.680 1.00 92.53 127 GLY A O 1
ATOM 927 N N . ILE A 1 124 ? 47.850 5.119 133.606 1.00 71.77 128 ILE A N 1
ATOM 928 C CA . ILE A 1 124 ? 47.891 3.767 134.143 1.00 73.76 128 ILE A CA 1
ATOM 929 C C . ILE A 1 124 ? 49.270 3.501 134.729 1.00 71.83 128 ILE A C 1
ATOM 930 O O . ILE A 1 124 ? 50.246 4.192 134.429 1.00 73.60 128 ILE A O 1
ATOM 935 N N . THR A 1 125 ? 49.333 2.481 135.578 1.00 68.02 129 THR A N 1
ATOM 936 C CA . THR A 1 125 ? 50.583 1.977 136.129 1.00 64.87 129 THR A CA 1
ATOM 937 C C . THR A 1 125 ? 50.840 0.590 135.557 1.00 64.00 129 THR A C 1
ATOM 938 O O . THR A 1 125 ? 49.938 -0.254 135.541 1.00 74.41 129 THR A O 1
ATOM 942 N N . VAL A 1 126 ? 52.061 0.363 135.076 1.00 68.60 130 VAL A N 1
ATOM 943 C CA . VAL A 1 126 ? 52.416 -0.893 134.432 1.00 53.20 130 VAL A CA 1
ATOM 944 C C . VAL A 1 126 ? 53.706 -1.428 135.033 1.00 55.98 130 VAL A C 1
ATOM 945 O O . VAL A 1 126 ? 54.559 -0.671 135.507 1.00 73.01 130 VAL A O 1
ATOM 949 N N . TYR A 1 127 ? 53.835 -2.750 135.023 1.00 58.16 131 TYR A N 1
ATOM 950 C CA . TYR A 1 127 ? 55.092 -3.426 135.309 1.00 66.62 131 TYR A CA 1
ATOM 951 C C . TYR A 1 127 ? 55.692 -3.863 133.979 1.00 56.15 131 TYR A C 1
ATOM 952 O O . TYR A 1 127 ? 55.042 -4.574 133.205 1.00 58.71 131 TYR A O 1
ATOM 961 N N . SER A 1 128 ? 56.920 -3.435 133.710 1.00 47.60 132 SER A N 1
ATOM 962 C CA . SER A 1 128 ? 57.534 -3.618 132.403 1.00 55.71 132 SER A CA 1
ATOM 963 C C . SER A 1 128 ? 58.809 -4.440 132.518 1.00 55.96 132 SER A C 1
ATOM 964 O O . SER A 1 128 ? 59.635 -4.201 133.403 1.00 53.97 132 SER A O 1
ATOM 967 N N . THR A 1 129 ? 58.959 -5.410 131.620 1.00 52.72 133 THR A N 1
ATOM 968 C CA . THR A 1 129 ? 60.209 -6.129 131.429 1.00 55.67 133 THR A CA 1
ATOM 969 C C . THR A 1 129 ? 60.651 -5.961 129.981 1.00 53.24 133 THR A C 1
ATOM 970 O O . THR A 1 129 ? 59.822 -5.772 129.087 1.00 43.40 133 THR A O 1
ATOM 974 N N . GLN A 1 130 ? 61.962 -6.020 129.750 1.00 58.51 134 GLN A N 1
ATOM 975 C CA . GLN A 1 130 ? 62.522 -5.670 128.454 1.00 51.38 134 GLN A CA 1
ATOM 976 C C . GLN A 1 130 ? 63.335 -6.820 127.870 1.00 49.26 134 GLN A C 1
ATOM 977 O O . GLN A 1 130 ? 63.894 -7.646 128.598 1.00 55.88 134 GLN A O 1
ATOM 983 N N . PHE A 1 131 ? 63.392 -6.853 126.540 1.00 42.08 135 PHE A N 1
ATOM 984 C CA . PHE A 1 131 ? 64.177 -7.825 125.792 1.00 49.87 135 PHE A CA 1
ATOM 985 C C . PHE A 1 131 ? 64.386 -7.277 124.388 1.00 53.53 135 PHE A C 1
ATOM 986 O O . PHE A 1 131 ? 63.621 -6.436 123.914 1.00 52.27 135 PHE A O 1
ATOM 994 N N . GLY A 1 132 ? 65.429 -7.771 123.723 1.00 60.41 136 GLY A N 1
ATOM 995 C CA . GLY A 1 132 ? 65.841 -7.252 122.437 1.00 65.28 136 GLY A CA 1
ATOM 996 C C . GLY A 1 132 ? 65.315 -8.059 121.264 1.00 62.15 136 GLY A C 1
ATOM 997 O O . GLY A 1 132 ? 64.407 -8.882 121.386 1.00 52.95 136 GLY A O 1
ATOM 998 N N . GLY A 1 133 ? 65.904 -7.793 120.096 1.00 65.88 137 GLY A N 1
ATOM 999 C CA . GLY A 1 133 ? 65.618 -8.551 118.896 1.00 60.05 137 GLY A CA 1
ATOM 1000 C C . GLY A 1 133 ? 64.289 -8.198 118.259 1.00 54.31 137 GLY A C 1
ATOM 1001 O O . GLY A 1 133 ? 63.546 -7.324 118.708 1.00 60.48 137 GLY A O 1
ATOM 1002 N N . TYR A 1 134 ? 63.996 -8.897 117.164 1.00 56.80 138 TYR A N 1
ATOM 1003 C CA . TYR A 1 134 ? 62.692 -8.807 116.520 1.00 53.33 138 TYR A CA 1
ATOM 1004 C C . TYR A 1 134 ? 61.718 -9.718 117.257 1.00 68.54 138 TYR A C 1
ATOM 1005 O O . TYR A 1 134 ? 61.946 -10.928 117.356 1.00 82.67 138 TYR A O 1
ATOM 1014 N N . ALA A 1 135 ? 60.638 -9.143 117.771 1.00 72.01 139 ALA A N 1
ATOM 1015 C CA . ALA A 1 135 ? 59.712 -9.877 118.618 1.00 70.54 139 ALA A CA 1
ATOM 1016 C C . ALA A 1 135 ? 58.612 -10.534 117.794 1.00 80.03 139 ALA A C 1
ATOM 1017 O O . ALA A 1 135 ? 58.125 -9.965 116.813 1.00 88.49 139 ALA A O 1
ATOM 1019 N N . LYS A 1 136 ? 58.227 -11.737 118.203 1.00 78.56 140 LYS A N 1
ATOM 1020 C CA . LYS A 1 136 ? 57.107 -12.474 117.636 1.00 84.46 140 LYS A CA 1
ATOM 1021 C C . LYS A 1 136 ? 56.111 -12.795 118.748 1.00 79.98 140 LYS A C 1
ATOM 1022 O O . LYS A 1 136 ? 56.310 -12.431 119.911 1.00 81.10 140 LYS A O 1
ATOM 1028 N N . GLU A 1 137 ? 55.027 -13.486 118.386 1.00 83.14 141 GLU A N 1
ATOM 1029 C CA A GLU A 1 137 ? 53.990 -13.795 119.368 0.53 90.26 141 GLU A CA 1
ATOM 1030 C CA B GLU A 1 137 ? 53.992 -13.791 119.370 0.47 91.09 141 GLU A CA 1
ATOM 1031 C C . GLU A 1 137 ? 54.531 -14.673 120.490 1.00 84.24 141 GLU A C 1
ATOM 1032 O O . GLU A 1 137 ? 54.222 -14.451 121.667 1.00 83.33 141 GLU A O 1
ATOM 1043 N N . ALA A 1 138 ? 55.339 -15.677 120.147 1.00 83.16 142 ALA A N 1
ATOM 1044 C CA . ALA A 1 138 ? 55.898 -16.549 121.176 1.00 78.44 142 ALA A CA 1
ATOM 1045 C C . ALA A 1 138 ? 56.830 -15.789 122.111 1.00 77.58 142 ALA A C 1
ATOM 1046 O O . ALA A 1 138 ? 56.972 -16.161 123.282 1.00 68.90 142 ALA A O 1
ATOM 1048 N N . ASP A 1 139 ? 57.462 -14.719 121.619 1.00 79.20 143 ASP A N 1
ATOM 1049 C CA . ASP A 1 139 ? 58.420 -13.978 122.434 1.00 68.63 143 ASP A CA 1
ATOM 1050 C C . ASP A 1 139 ? 57.720 -13.124 123.484 1.00 64.85 143 ASP A C 1
ATOM 1051 O O . ASP A 1 139 ? 58.161 -13.068 124.638 1.00 64.30 143 ASP A O 1
ATOM 1056 N N . TYR A 1 140 ? 56.639 -12.439 123.103 1.00 67.28 144 TYR A N 1
ATOM 1057 C CA . TYR A 1 140 ? 55.887 -11.658 124.079 1.00 61.89 144 TYR A CA 1
ATOM 1058 C C . TYR A 1 140 ? 55.307 -12.554 125.167 1.00 62.57 144 TYR A C 1
ATOM 1059 O O . TYR A 1 140 ? 55.320 -12.194 126.350 1.00 76.71 144 TYR A O 1
ATOM 1068 N N . VAL A 1 141 ? 54.800 -13.727 124.785 1.00 77.58 145 VAL A N 1
ATOM 1069 C CA . VAL A 1 141 ? 54.216 -14.645 125.760 1.00 72.01 145 VAL A CA 1
ATOM 1070 C C . VAL A 1 141 ? 55.269 -15.095 126.764 1.00 65.14 145 VAL A C 1
ATOM 1071 O O . VAL A 1 141 ? 55.036 -15.093 127.979 1.00 68.35 145 VAL A O 1
ATOM 1075 N N . ALA A 1 142 ? 56.448 -15.478 126.269 1.00 69.29 146 ALA A N 1
ATOM 1076 C CA . ALA A 1 142 ? 57.481 -16.020 127.146 1.00 77.57 146 ALA A CA 1
ATOM 1077 C C . ALA A 1 142 ? 57.936 -14.992 128.175 1.00 68.77 146 ALA A C 1
ATOM 1078 O O . ALA A 1 142 ? 58.169 -15.332 129.340 1.00 75.61 146 ALA A O 1
ATOM 1080 N N . HIS A 1 143 ? 58.061 -13.727 127.768 1.00 60.40 147 HIS A N 1
ATOM 1081 C CA . HIS A 1 143 ? 58.510 -12.703 128.703 1.00 69.81 147 HIS A CA 1
ATOM 1082 C C . HIS A 1 143 ? 57.382 -12.207 129.597 1.00 71.06 147 HIS A C 1
ATOM 1083 O O . HIS A 1 143 ? 57.641 -11.752 130.717 1.00 71.96 147 HIS A O 1
ATOM 1090 N N . ALA A 1 144 ? 56.135 -12.280 129.129 1.00 70.59 148 ALA A N 1
ATOM 1091 C CA . ALA A 1 144 ? 55.007 -12.021 130.016 1.00 67.44 148 ALA A CA 1
ATOM 1092 C C . ALA A 1 144 ? 54.953 -13.052 131.135 1.00 70.30 148 ALA A C 1
ATOM 1093 O O . ALA A 1 144 ? 54.698 -12.712 132.296 1.00 65.79 148 ALA A O 1
ATOM 1095 N N . THR A 1 145 ? 55.210 -14.318 130.803 1.00 72.99 149 THR A N 1
ATOM 1096 C CA . THR A 1 145 ? 55.203 -15.372 131.812 1.00 71.62 149 THR A CA 1
ATOM 1097 C C . THR A 1 145 ? 56.367 -15.219 132.783 1.00 72.99 149 THR A C 1
ATOM 1098 O O . THR A 1 145 ? 56.196 -15.389 133.996 1.00 75.67 149 THR A O 1
ATOM 1102 N N . GLN A 1 146 ? 57.558 -14.897 132.270 1.00 71.94 150 GLN A N 1
ATOM 1103 C CA . GLN A 1 146 ? 58.708 -14.694 133.146 1.00 70.53 150 GLN A CA 1
ATOM 1104 C C . GLN A 1 146 ? 58.500 -13.505 134.073 1.00 74.46 150 GLN A C 1
ATOM 1105 O O . GLN A 1 146 ? 59.016 -13.497 135.197 1.00 78.22 150 GLN A O 1
ATOM 1111 N N . LEU A 1 147 ? 57.747 -12.498 133.628 1.00 73.28 151 LEU A N 1
ATOM 1112 C CA . LEU A 1 147 ? 57.444 -11.362 134.491 1.00 68.51 151 LEU A CA 1
ATOM 1113 C C . LEU A 1 147 ? 56.404 -11.729 135.544 1.00 74.61 151 LEU A C 1
ATOM 1114 O O . LEU A 1 147 ? 56.561 -11.389 136.722 1.00 79.40 151 LEU A O 1
ATOM 1119 N N . ARG A 1 148 ? 55.331 -12.416 135.136 1.00 63.10 152 ARG A N 1
ATOM 1120 C CA . ARG A 1 148 ? 54.326 -12.854 136.101 1.00 64.92 152 ARG A CA 1
ATOM 1121 C C . ARG A 1 148 ? 54.956 -13.692 137.204 1.00 77.59 152 ARG A C 1
ATOM 1122 O O . ARG A 1 148 ? 54.579 -13.577 138.376 1.00 86.01 152 ARG A O 1
ATOM 1130 N N . THR A 1 149 ? 55.925 -14.536 136.844 1.00 79.73 153 THR A N 1
ATOM 1131 C CA . THR A 1 149 ? 56.585 -15.386 137.828 1.00 78.20 153 THR A CA 1
ATOM 1132 C C . THR A 1 149 ? 57.358 -14.552 138.842 1.00 78.02 153 THR A C 1
ATOM 1133 O O . THR A 1 149 ? 57.291 -14.803 140.051 1.00 87.76 153 THR A O 1
ATOM 1137 N N . THR A 1 150 ? 58.102 -13.552 138.364 1.00 80.07 154 THR A N 1
ATOM 1138 C CA . THR A 1 150 ? 58.865 -12.701 139.272 1.00 86.35 154 THR A CA 1
ATOM 1139 C C . THR A 1 150 ? 57.940 -11.905 140.184 1.00 87.24 154 THR A C 1
ATOM 1140 O O . THR A 1 150 ? 58.235 -11.715 141.370 1.00 87.76 154 THR A O 1
ATOM 1144 N N . LEU A 1 151 ? 56.809 -11.442 139.651 1.00 93.94 155 LEU A N 1
ATOM 1145 C CA . LEU A 1 151 ? 55.871 -10.667 140.452 1.00 94.84 155 LEU A CA 1
ATOM 1146 C C . LEU A 1 151 ? 55.117 -11.528 141.456 1.00 102.05 155 LEU A C 1
ATOM 1147 O O . LEU A 1 151 ? 54.599 -10.995 142.442 1.00 115.12 155 LEU A O 1
ATOM 1152 N N . GLU A 1 152 ? 55.041 -12.838 141.231 1.00 92.92 156 GLU A N 1
ATOM 1153 C CA . GLU A 1 152 ? 54.447 -13.727 142.220 1.00 110.25 156 GLU A CA 1
ATOM 1154 C C . GLU A 1 152 ? 55.391 -13.873 143.407 1.00 116.84 156 GLU A C 1
ATOM 1155 O O . GLU A 1 152 ? 56.593 -14.101 143.236 1.00 105.99 156 GLU A O 1
ATOM 1161 N N . GLY A 1 153 ? 54.845 -13.738 144.613 1.00 137.26 157 GLY A N 1
ATOM 1162 C CA . GLY A 1 153 ? 55.644 -13.682 145.819 1.00 143.45 157 GLY A CA 1
ATOM 1163 C C . GLY A 1 153 ? 55.939 -12.284 146.316 1.00 146.18 157 GLY A C 1
ATOM 1164 O O . GLY A 1 153 ? 56.642 -12.137 147.323 1.00 155.76 157 GLY A O 1
ATOM 1165 N N . THR A 1 154 ? 55.430 -11.256 145.639 1.00 139.22 158 THR A N 1
ATOM 1166 C CA . THR A 1 154 ? 55.604 -9.859 146.018 1.00 138.09 158 THR A CA 1
ATOM 1167 C C . THR A 1 154 ? 54.223 -9.242 146.211 1.00 138.06 158 THR A C 1
ATOM 1168 O O . THR A 1 154 ? 53.217 -9.865 145.851 1.00 134.97 158 THR A O 1
ATOM 1172 N N . PRO A 1 155 ? 54.118 -8.030 146.782 1.00 140.39 159 PRO A N 1
ATOM 1173 C CA . PRO A 1 155 ? 52.792 -7.409 146.925 1.00 145.24 159 PRO A CA 1
ATOM 1174 C C . PRO A 1 155 ? 52.217 -6.875 145.621 1.00 135.90 159 PRO A C 1
ATOM 1175 O O . PRO A 1 155 ? 51.220 -6.145 145.637 1.00 137.59 159 PRO A O 1
ATOM 1179 N N . ALA A 1 156 ? 52.821 -7.230 144.490 1.00 134.44 160 ALA A N 1
ATOM 1180 C CA . ALA A 1 156 ? 52.365 -6.716 143.206 1.00 123.99 160 ALA A CA 1
ATOM 1181 C C . ALA A 1 156 ? 51.013 -7.310 142.830 1.00 109.85 160 ALA A C 1
ATOM 1182 O O . ALA A 1 156 ? 50.746 -8.491 143.068 1.00 119.61 160 ALA A O 1
ATOM 1184 N N . THR A 1 157 ? 50.155 -6.477 142.244 1.00 113.15 161 THR A N 1
ATOM 1185 C CA . THR A 1 157 ? 48.821 -6.879 141.807 1.00 117.83 161 THR A CA 1
ATOM 1186 C C . THR A 1 157 ? 48.604 -6.360 140.394 1.00 103.03 161 THR A C 1
ATOM 1187 O O . THR A 1 157 ? 48.716 -5.154 140.152 1.00 106.84 161 THR A O 1
ATOM 1191 N N . TYR A 1 158 ? 48.290 -7.261 139.464 1.00 84.43 162 TYR A N 1
ATOM 1192 C CA . TYR A 1 158 ? 48.163 -6.897 138.060 1.00 88.14 162 TYR A CA 1
ATOM 1193 C C . TYR A 1 158 ? 46.924 -7.552 137.460 1.00 83.23 162 TYR A C 1
ATOM 1194 O O . TYR A 1 158 ? 46.442 -8.578 137.945 1.00 86.50 162 TYR A O 1
ATOM 1203 N N . GLN A 1 159 ? 46.415 -6.939 136.391 1.00 81.71 163 GLN A N 1
ATOM 1204 C CA . GLN A 1 159 ? 45.279 -7.497 135.672 1.00 81.97 163 GLN A CA 1
ATOM 1205 C C . GLN A 1 159 ? 45.702 -8.714 134.858 1.00 78.81 163 GLN A C 1
ATOM 1206 O O . GLN A 1 159 ? 46.862 -8.853 134.463 1.00 86.64 163 GLN A O 1
ATOM 1212 N N . GLY A 1 160 ? 44.740 -9.596 134.596 1.00 81.27 164 GLY A N 1
ATOM 1213 C CA . GLY A 1 160 ? 45.037 -10.842 133.918 1.00 90.32 164 GLY A CA 1
ATOM 1214 C C . GLY A 1 160 ? 44.358 -11.028 132.576 1.00 80.69 164 GLY A C 1
ATOM 1215 O O . GLY A 1 160 ? 44.760 -11.893 131.790 1.00 84.52 164 GLY A O 1
ATOM 1216 N N . ASP A 1 161 ? 43.326 -10.228 132.296 1.00 79.58 165 ASP A N 1
ATOM 1217 C CA . ASP A 1 161 ? 42.589 -10.358 131.046 1.00 82.37 165 ASP A CA 1
ATOM 1218 C C . ASP A 1 161 ? 43.233 -9.608 129.887 1.00 83.27 165 ASP A C 1
ATOM 1219 O O . ASP A 1 161 ? 42.924 -9.909 128.728 1.00 83.39 165 ASP A O 1
ATOM 1224 N N . VAL A 1 162 ? 44.120 -8.655 130.161 1.00 82.93 166 VAL A N 1
ATOM 1225 C CA . VAL A 1 162 ? 44.734 -7.855 129.108 1.00 72.75 166 VAL A CA 1
ATOM 1226 C C . VAL A 1 162 ? 46.086 -7.355 129.596 1.00 72.21 166 VAL A C 1
ATOM 1227 O O . VAL A 1 162 ? 46.266 -7.069 130.783 1.00 71.66 166 VAL A O 1
ATOM 1231 N N . TYR A 1 163 ? 47.044 -7.278 128.677 1.00 59.80 167 TYR A N 1
ATOM 1232 C CA . TYR A 1 163 ? 48.291 -6.570 128.922 1.00 70.39 167 TYR A CA 1
ATOM 1233 C C . TYR A 1 163 ? 48.736 -5.932 127.611 1.00 64.24 167 TYR A C 1
ATOM 1234 O O . TYR A 1 163 ? 48.108 -6.116 126.565 1.00 64.85 167 TYR A O 1
ATOM 1243 N N . TYR A 1 164 ? 49.814 -5.157 127.676 1.00 63.15 168 TYR A N 1
ATOM 1244 C CA . TYR A 1 164 ? 50.282 -4.381 126.537 1.00 65.57 168 TYR A CA 1
ATOM 1245 C C . TYR A 1 164 ? 51.692 -4.798 126.140 1.00 67.36 168 TYR A C 1
ATOM 1246 O O . TYR A 1 164 ? 52.497 -5.216 126.977 1.00 68.28 168 TYR A O 1
ATOM 1255 N N . CYS A 1 165 ? 51.976 -4.68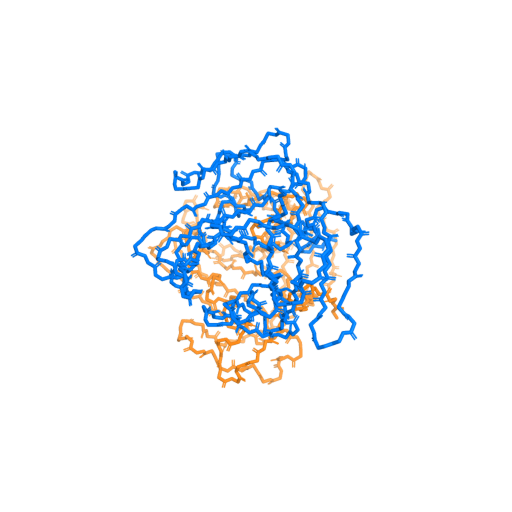0 124.845 1.00 63.52 169 CYS A N 1
ATOM 1256 C CA . CYS A 1 165 ? 53.302 -4.898 124.290 1.00 57.15 169 CYS A CA 1
ATOM 1257 C C . CYS A 1 165 ? 53.769 -3.620 123.614 1.00 56.41 169 CYS A C 1
ATOM 1258 O O . CYS A 1 165 ? 53.001 -2.972 122.898 1.00 58.83 169 CYS A O 1
ATOM 1261 N N . ALA A 1 166 ? 55.030 -3.264 123.835 1.00 59.44 170 ALA A N 1
ATOM 1262 C CA . ALA A 1 166 ? 55.581 -2.012 123.337 1.00 54.10 170 ALA A CA 1
ATOM 1263 C C . ALA A 1 166 ? 56.804 -2.272 122.466 1.00 54.39 170 ALA A C 1
ATOM 1264 O O . ALA A 1 166 ? 57.568 -3.214 122.699 1.00 45.98 170 ALA A O 1
ATOM 1266 N N . GLY A 1 167 ? 56.977 -1.419 121.461 1.00 59.81 171 GLY A N 1
ATOM 1267 C CA . GLY A 1 167 ? 58.132 -1.454 120.586 1.00 50.38 171 GLY A CA 1
ATOM 1268 C C . GLY A 1 167 ? 58.720 -0.076 120.376 1.00 57.06 171 GLY A C 1
ATOM 1269 O O . GLY A 1 167 ? 57.988 0.893 120.162 1.00 60.16 171 GLY A O 1
ATOM 1270 N N . TYR A 1 168 ? 60.046 0.031 120.440 1.00 56.42 172 TYR A N 1
ATOM 1271 C CA . TYR A 1 168 ? 60.714 1.321 120.330 1.00 52.93 172 TYR A CA 1
ATOM 1272 C C . TYR A 1 168 ? 61.338 1.574 118.965 1.00 64.76 172 TYR A C 1
ATOM 1273 O O . TYR A 1 168 ? 61.837 2.679 118.731 1.00 70.73 172 TYR A O 1
A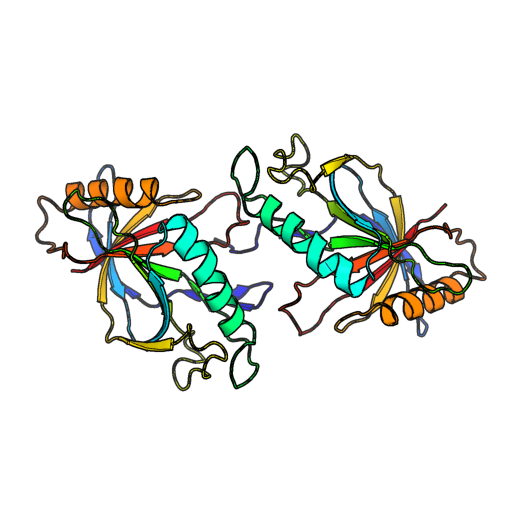TOM 1282 N N . ASP A 1 169 ? 61.333 0.591 118.066 1.00 63.35 173 ASP A N 1
ATOM 1283 C CA . ASP A 1 169 ? 62.080 0.726 116.828 1.00 47.98 173 ASP A CA 1
ATOM 1284 C C . ASP A 1 169 ? 61.227 0.317 115.636 1.00 52.34 173 ASP A C 1
ATOM 1285 O O . ASP A 1 169 ? 60.433 -0.626 115.732 1.00 58.68 173 ASP A O 1
ATOM 1290 N N . PRO A 1 170 ? 61.379 0.996 114.504 1.00 61.12 174 PRO A N 1
ATOM 1291 C CA . PRO A 1 170 ? 60.671 0.593 113.284 1.00 65.94 174 PRO A CA 1
ATOM 1292 C C . PRO A 1 170 ? 61.119 -0.782 112.824 1.00 71.45 174 PRO A C 1
ATOM 1293 O O . PRO A 1 170 ? 62.166 -1.281 113.262 1.00 69.44 174 PRO A O 1
ATOM 1297 N N . PRO A 1 171 ? 60.357 -1.431 111.937 1.00 68.43 175 PRO A N 1
ATOM 1298 C CA . PRO A 1 171 ? 60.784 -2.745 111.428 1.00 75.63 175 PRO A CA 1
ATOM 1299 C C . PRO A 1 171 ? 62.090 -2.702 110.649 1.00 80.75 175 PRO A C 1
ATOM 1300 O O . PRO A 1 171 ? 62.676 -3.763 110.402 1.00 72.24 175 PRO A O 1
ATOM 1304 N N . MET A 1 172 ? 62.563 -1.516 110.264 1.00 89.94 176 MET A N 1
ATOM 1305 C CA . MET A 1 172 ? 63.789 -1.405 109.482 1.00 97.78 176 MET A CA 1
ATOM 1306 C C . MET A 1 172 ? 65.032 -1.469 110.362 1.00 96.09 176 MET A C 1
ATOM 1307 O O . MET A 1 172 ? 66.049 -2.041 109.956 1.00 102.08 176 MET A O 1
ATOM 1312 N N . LYS A 1 173 ? 64.967 -0.894 111.564 1.00 82.08 177 LYS A N 1
ATOM 1313 C CA . LYS A 1 173 ? 66.108 -0.762 112.465 1.00 69.19 177 LYS A CA 1
ATOM 1314 C C . LYS A 1 173 ? 66.412 -2.080 113.170 1.00 61.25 177 LYS A C 1
ATOM 1315 O O . LYS A 1 173 ? 65.678 -2.477 114.083 1.00 65.28 177 LYS A O 1
ATOM 1321 N N . PRO A 1 174 ? 67.487 -2.780 112.792 1.00 63.76 178 PRO A N 1
ATOM 1322 C CA . PRO A 1 174 ? 67.740 -4.103 113.374 1.00 66.48 178 PRO A CA 1
ATOM 1323 C C . PRO A 1 174 ? 68.615 -4.067 114.618 1.00 57.11 178 PRO A C 1
ATOM 1324 O O . PRO A 1 174 ? 68.528 -4.960 115.466 1.00 62.58 178 PRO A O 1
ATOM 1328 N N . TYR A 1 175 ? 69.460 -3.048 114.742 1.00 69.96 179 TYR A N 1
ATOM 1329 C CA . TYR A 1 175 ? 70.468 -3.015 115.792 1.00 63.32 179 TYR A CA 1
ATOM 1330 C C . TYR A 1 175 ? 69.887 -2.447 117.079 1.00 60.47 179 TYR A C 1
ATOM 1331 O O . TYR A 1 175 ? 69.236 -1.397 117.068 1.00 51.93 179 TYR A O 1
ATOM 1340 N N . GLY A 1 176 ? 70.134 -3.143 118.185 1.00 61.50 180 GLY A N 1
ATOM 1341 C CA . GLY A 1 176 ? 69.780 -2.635 119.501 1.00 58.96 180 GLY A CA 1
ATOM 1342 C C . GLY A 1 176 ? 68.304 -2.375 119.697 1.00 52.68 180 GLY A C 1
ATOM 1343 O O . GLY A 1 176 ? 67.928 -1.350 120.281 1.00 57.65 180 GLY A O 1
ATOM 1344 N N . ARG A 1 177 ? 67.455 -3.282 119.226 1.00 54.21 181 ARG A N 1
ATOM 1345 C CA . ARG A 1 177 ? 66.022 -3.100 119.382 1.00 50.81 181 ARG A CA 1
ATOM 1346 C C . ARG A 1 177 ? 65.608 -3.292 120.836 1.00 50.87 181 ARG A C 1
ATOM 1347 O O . ARG A 1 177 ? 66.269 -3.986 121.614 1.00 44.98 181 ARG A O 1
ATOM 1355 N N . ARG A 1 178 ? 64.499 -2.656 121.200 1.00 53.65 182 ARG A N 1
ATOM 1356 C CA . ARG A 1 178 ? 63.922 -2.776 122.531 1.00 52.47 182 ARG A CA 1
ATOM 1357 C C . ARG A 1 178 ? 62.460 -3.169 122.407 1.00 48.07 182 ARG A C 1
ATOM 1358 O O . ARG A 1 178 ? 61.693 -2.511 121.696 1.00 50.18 182 ARG A O 1
ATOM 1366 N N . ASN A 1 179 ? 62.081 -4.240 123.094 1.00 47.56 183 ASN A N 1
ATOM 1367 C CA . ASN A 1 179 ? 60.689 -4.637 123.221 1.00 47.85 183 ASN A CA 1
ATOM 1368 C C . ASN A 1 179 ? 60.356 -4.763 124.698 1.00 48.78 183 ASN A C 1
ATOM 1369 O O . ASN A 1 179 ? 61.208 -5.131 125.511 1.00 54.11 183 ASN A O 1
ATOM 1374 N N . GLU A 1 180 ? 59.111 -4.443 125.046 1.00 49.80 184 GLU A N 1
ATOM 1375 C CA . GLU A 1 180 ? 58.677 -4.495 126.433 1.00 52.92 184 GLU A CA 1
ATOM 1376 C C . GLU A 1 180 ? 57.291 -5.115 126.531 1.00 57.36 184 GLU A C 1
ATOM 1377 O O . GLU A 1 180 ? 56.494 -5.057 125.591 1.00 48.98 184 GLU A O 1
ATOM 1383 N N . VAL A 1 181 ? 57.021 -5.716 127.687 1.00 59.96 185 VAL A N 1
ATOM 1384 C CA . VAL A 1 181 ? 55.703 -6.230 128.040 1.00 55.39 185 VAL A CA 1
ATOM 1385 C C . VAL A 1 181 ? 55.231 -5.491 129.283 1.00 58.36 185 VAL A C 1
ATOM 1386 O O . VAL A 1 181 ? 55.929 -5.474 130.303 1.00 62.72 185 VAL A O 1
ATOM 1390 N N . TRP A 1 182 ? 54.052 -4.880 129.195 1.00 62.12 186 TRP A N 1
ATOM 1391 C CA . TRP A 1 182 ? 53.478 -4.096 130.281 1.00 54.50 186 TRP A CA 1
ATOM 1392 C C . TRP A 1 182 ? 52.300 -4.852 130.878 1.00 59.47 186 TRP A C 1
ATOM 1393 O O . TRP A 1 182 ? 51.329 -5.143 130.174 1.00 60.28 186 TRP A O 1
ATOM 1404 N N . LEU A 1 183 ? 52.384 -5.161 132.169 1.00 56.44 187 LEU A N 1
ATOM 1405 C CA . LEU A 1 183 ? 51.264 -5.724 132.914 1.00 61.63 187 LEU A CA 1
ATOM 1406 C C . LEU A 1 183 ? 50.570 -4.596 133.664 1.00 68.18 187 LEU A C 1
ATOM 1407 O O . LEU A 1 183 ? 51.194 -3.925 134.492 1.00 68.68 187 LEU A O 1
ATOM 1412 N N . VAL A 1 184 ? 49.284 -4.391 133.377 1.00 66.45 188 VAL A N 1
ATOM 1413 C CA . VAL A 1 184 ? 48.548 -3.284 133.976 1.00 68.35 188 VAL A CA 1
ATOM 1414 C C . VAL A 1 184 ? 48.297 -3.576 135.448 1.00 74.99 188 VAL A C 1
ATOM 1415 O O . VAL A 1 184 ? 47.744 -4.624 135.805 1.00 82.03 188 VAL A O 1
ATOM 1419 N N . LYS A 1 185 ? 48.695 -2.645 136.310 1.00 64.61 189 LYS A N 1
ATOM 1420 C CA . LYS A 1 185 ? 48.510 -2.801 137.745 1.00 82.96 189 LYS A CA 1
ATOM 1421 C C . LYS A 1 185 ? 47.052 -2.568 138.130 1.00 95.45 189 LYS A C 1
ATOM 1422 O O . LYS A 1 185 ? 46.346 -1.758 137.522 1.00 92.99 189 LYS A O 1
ATOM 1428 N N . ALA A 1 186 ? 46.604 -3.298 139.149 1.00 108.72 190 ALA A N 1
ATOM 1429 C CA . ALA A 1 186 ? 45.249 -3.147 139.671 1.00 111.24 190 ALA A CA 1
ATOM 1430 C C . ALA A 1 186 ? 45.230 -3.324 141.188 1.00 129.18 190 ALA A C 1
ATOM 1431 O O . ALA A 1 186 ? 44.294 -3.891 141.752 1.00 158.25 190 ALA A O 1
ATOM 1434 N N . GLY B 1 1 ? 79.439 13.403 108.600 1.00 78.96 5 GLY B N 1
ATOM 1435 C CA . GLY B 1 1 ? 77.999 13.554 108.688 1.00 89.13 5 GLY B CA 1
ATOM 1436 C C . GLY B 1 1 ? 77.516 13.754 110.111 1.00 101.11 5 GLY B C 1
ATOM 1437 O O . GLY B 1 1 ? 78.290 14.141 110.986 1.00 111.80 5 GLY B O 1
ATOM 1438 N N . SER B 1 2 ? 76.230 13.492 110.343 1.00 97.40 6 SER B N 1
ATOM 1439 C CA . SER B 1 2 ? 75.629 13.610 111.664 1.00 103.69 6 SER B CA 1
ATOM 1440 C C . SER B 1 2 ? 74.868 12.333 111.992 1.00 97.20 6 SER B C 1
ATOM 1441 O O . SER B 1 2 ? 74.373 11.639 111.099 1.00 98.33 6 SER B O 1
ATOM 1444 N N . ASN B 1 3 ? 74.780 12.027 113.283 1.00 89.83 7 ASN B N 1
ATOM 1445 C CA . ASN B 1 3 ? 74.121 10.813 113.749 1.00 102.24 7 ASN B CA 1
ATOM 1446 C C . ASN B 1 3 ? 72.633 11.076 113.944 1.00 104.46 7 ASN B C 1
ATOM 1447 O O . ASN B 1 3 ? 72.247 11.982 114.691 1.00 100.89 7 ASN B O 1
ATOM 1452 N N . SER B 1 4 ? 71.804 10.286 113.269 1.00 110.77 8 SER B N 1
ATOM 1453 C CA . SER B 1 4 ? 70.360 10.322 113.429 1.00 113.80 8 SER B CA 1
ATOM 1454 C C . SER B 1 4 ? 69.906 9.121 114.249 1.00 125.66 8 SER B C 1
ATOM 1455 O O . SER B 1 4 ? 70.616 8.119 114.368 1.00 128.54 8 SER B O 1
ATOM 1458 N N . LEU B 1 5 ? 68.704 9.237 114.821 1.00 138.13 9 LEU B N 1
ATOM 1459 C CA . LEU B 1 5 ? 68.164 8.154 115.637 1.00 134.81 9 LEU B CA 1
ATOM 1460 C C . LEU B 1 5 ? 68.024 6.865 114.841 1.00 130.64 9 LEU B C 1
ATOM 1461 O O . LEU B 1 5 ? 68.167 5.770 115.398 1.00 123.06 9 LEU B O 1
ATOM 1466 N N . PHE B 1 6 ? 67.756 6.972 113.544 1.00 123.37 10 PHE B N 1
ATOM 1467 C CA . PHE B 1 6 ? 67.469 5.831 112.687 1.00 124.81 10 PHE B CA 1
ATOM 1468 C C . PHE B 1 6 ? 68.454 5.754 111.526 1.00 124.43 10 PHE B C 1
ATOM 1469 O O . PHE B 1 6 ? 68.076 5.506 110.379 1.00 126.18 10 PHE B O 1
ATOM 1477 N N . GLY B 1 7 ? 69.737 5.964 111.817 1.00 127.57 11 GLY B N 1
ATOM 1478 C CA . GLY B 1 7 ? 70.770 5.904 110.800 1.00 119.19 11 GLY B CA 1
ATOM 1479 C C . GLY B 1 7 ? 71.716 7.086 110.847 1.00 104.74 11 GLY B C 1
ATOM 1480 O O . GLY B 1 7 ? 71.987 7.629 111.922 1.00 110.10 11 GLY B O 1
ATOM 1481 N N . SER B 1 8 ? 72.231 7.491 109.689 1.00 95.31 12 SER B N 1
ATOM 1482 C CA . SER B 1 8 ? 73.085 8.663 109.581 1.00 98.46 12 SER B CA 1
ATOM 1483 C C . SER B 1 8 ? 72.562 9.558 108.469 1.00 98.12 12 SER B C 1
ATOM 1484 O O . SER B 1 8 ? 71.928 9.090 107.519 1.00 100.19 12 SER B O 1
ATOM 1487 N N . VAL B 1 9 ? 72.828 10.855 108.595 1.00 98.51 13 VAL B N 1
ATOM 1488 C CA . VAL B 1 9 ? 72.357 11.850 107.640 1.00 94.92 13 VAL B CA 1
ATOM 1489 C C . VAL B 1 9 ? 73.532 12.752 107.285 1.00 99.73 13 VAL B C 1
ATOM 1490 O O . VAL B 1 9 ? 74.021 13.504 108.137 1.00 100.43 13 VAL B O 1
ATOM 1494 N N . GLU B 1 10 ? 73.985 12.680 106.036 1.00 97.46 14 GLU B N 1
ATOM 1495 C CA . GLU B 1 10 ? 75.004 13.582 105.525 1.00 96.93 14 GLU B CA 1
ATOM 1496 C C . GLU B 1 10 ? 74.382 14.547 104.527 1.00 96.57 14 GLU B C 1
ATOM 1497 O O . GLU B 1 10 ? 73.431 14.207 103.815 1.00 94.91 14 GLU B O 1
ATOM 1503 N N . THR B 1 11 ? 74.923 15.760 104.486 1.00 97.61 15 THR B N 1
ATOM 1504 C CA . THR B 1 11 ? 74.439 16.767 103.555 1.00 89.63 15 THR B CA 1
ATOM 1505 C C . THR B 1 11 ? 75.080 16.570 102.190 1.00 99.75 15 THR B C 1
ATOM 1506 O O . THR B 1 11 ? 76.283 16.316 102.084 1.00 98.17 15 THR B O 1
ATOM 1510 N N . TRP B 1 12 ? 74.260 16.674 101.148 1.00 98.68 16 TRP B N 1
ATOM 1511 C CA . TRP B 1 12 ? 74.726 16.592 99.775 1.00 101.07 16 TRP B CA 1
ATOM 1512 C C . TRP B 1 12 ? 75.850 17.604 99.555 1.00 110.46 16 TRP B C 1
ATOM 1513 O O . TRP B 1 12 ? 75.622 18.817 99.693 1.00 100.55 16 TRP B O 1
ATOM 1524 N N . PRO B 1 13 ? 77.064 17.153 99.238 1.00 118.03 17 PRO B N 1
ATOM 1525 C CA . PRO B 1 13 ? 78.202 18.078 99.154 1.00 109.25 17 PRO B CA 1
ATOM 1526 C C . PRO B 1 13 ? 78.033 19.066 98.010 1.00 109.70 17 PRO B C 1
ATOM 1527 O O . PRO B 1 13 ? 77.761 18.681 96.870 1.00 112.99 17 PRO B O 1
ATOM 1531 N N . TRP B 1 14 ? 78.187 20.348 98.329 1.00 115.90 18 TRP B N 1
ATOM 1532 C CA . TRP B 1 14 ? 78.215 21.393 97.318 1.00 123.63 18 TRP B CA 1
ATOM 1533 C C . TRP B 1 14 ? 79.064 22.545 97.831 1.00 124.61 18 TRP B C 1
ATOM 1534 O O . TRP B 1 14 ? 79.334 22.660 99.030 1.00 122.34 18 TRP B O 1
ATOM 1545 N N . GLN B 1 15 ? 79.488 23.396 96.903 1.00 129.02 19 GLN B N 1
ATOM 1546 C CA . GLN B 1 15 ? 80.216 24.611 97.229 1.00 120.18 19 GLN B CA 1
ATOM 1547 C C . GLN B 1 15 ? 79.404 25.814 96.773 1.00 111.73 19 GLN B C 1
ATOM 1548 O O . GLN B 1 15 ? 78.791 25.793 95.701 1.00 111.89 19 GLN B O 1
ATOM 1554 N N . VAL B 1 16 ? 79.397 26.855 97.599 1.00 122.47 20 VAL B N 1
ATOM 1555 C CA . VAL B 1 16 ? 78.610 28.056 97.342 1.00 126.62 20 VAL B CA 1
ATOM 1556 C C . VAL B 1 16 ? 79.409 28.967 96.415 1.00 132.48 20 VAL B C 1
ATOM 1557 O O . VAL B 1 16 ? 80.453 29.502 96.800 1.00 128.68 20 VAL B O 1
ATOM 1561 N N . LEU B 1 17 ? 78.914 29.147 95.189 1.00 134.46 21 LEU B N 1
ATOM 1562 C CA . LEU B 1 17 ? 79.565 30.008 94.208 1.00 136.85 21 LEU B CA 1
ATOM 1563 C C . LEU B 1 17 ? 79.171 31.474 94.359 1.00 150.21 21 LEU B C 1
ATOM 1564 O O . LEU B 1 17 ? 80.038 32.352 94.307 1.00 152.12 21 LEU B O 1
ATOM 1569 N N . SER B 1 18 ? 77.882 31.761 94.542 1.00 155.86 22 SER B N 1
ATOM 1570 C CA . SER B 1 18 ? 77.430 33.134 94.724 1.00 151.19 22 SER B CA 1
ATOM 1571 C C . SER B 1 18 ? 76.133 33.143 95.518 1.00 149.32 22 SER B C 1
ATOM 1572 O O . SER B 1 18 ? 75.414 32.142 95.586 1.00 144.64 22 SER B O 1
ATOM 1575 N N . THR B 1 19 ? 75.844 34.296 96.118 1.00 154.21 23 THR B N 1
ATOM 1576 C CA . THR B 1 19 ? 74.589 34.537 96.827 1.00 152.50 23 THR B CA 1
ATOM 1577 C C . THR B 1 19 ? 73.866 35.662 96.094 1.00 150.86 23 THR B C 1
ATOM 1578 O O . THR B 1 19 ? 74.237 36.833 96.225 1.00 150.47 23 THR B O 1
ATOM 1582 N N . GLY B 1 20 ? 72.849 35.307 95.316 1.00 151.49 24 GLY B N 1
ATOM 1583 C CA . GLY B 1 20 ? 72.083 36.260 94.559 1.00 158.92 24 GLY B CA 1
ATOM 1584 C C . GLY B 1 20 ? 70.728 36.535 95.180 1.00 161.11 24 GLY B C 1
ATOM 1585 O O . GLY B 1 20 ? 70.496 36.311 96.375 1.00 156.79 24 GLY B O 1
ATOM 1586 N N . GLY B 1 21 ? 69.816 37.037 94.348 1.00 164.32 25 GLY B N 1
ATOM 1587 C CA . GLY B 1 21 ? 68.456 37.291 94.775 1.00 168.32 25 GLY B CA 1
ATOM 1588 C C . GLY B 1 21 ? 68.345 38.422 95.772 1.00 178.88 25 GLY B C 1
ATOM 1589 O O . GLY B 1 21 ? 68.439 39.597 95.403 1.00 180.61 25 GLY B O 1
ATOM 1590 N N . LYS B 1 22 ? 68.141 38.073 97.040 1.00 180.05 26 LYS B N 1
ATOM 1591 C CA . LYS B 1 22 ? 67.955 39.010 98.144 1.00 185.05 26 LYS B CA 1
ATOM 1592 C C . LYS B 1 22 ? 66.741 39.914 97.955 1.00 193.77 26 LYS B C 1
ATOM 1593 O O . LYS B 1 22 ? 66.569 40.876 98.713 1.00 194.74 26 LYS B O 1
ATOM 1595 N N . GLU B 1 23 ? 65.892 39.633 96.966 1.00 213.11 27 GLU B N 1
ATOM 1596 C CA . GLU B 1 23 ? 64.647 40.371 96.788 1.00 210.38 27 GLU B CA 1
ATOM 1597 C C . GLU B 1 23 ? 63.575 39.793 97.702 1.00 214.26 27 GLU B C 1
ATOM 1598 O O . GLU B 1 23 ? 63.868 39.402 98.836 1.00 214.23 27 GLU B O 1
ATOM 1600 N N . ASP B 1 24 ? 62.329 39.735 97.224 1.00 187.70 28 ASP B N 1
ATOM 1601 C CA . ASP B 1 24 ? 61.309 38.990 97.951 1.00 177.53 28 ASP B CA 1
ATOM 1602 C C . ASP B 1 24 ? 61.632 37.504 97.996 1.00 174.64 28 ASP B C 1
ATOM 1603 O O . ASP B 1 24 ? 61.145 36.796 98.885 1.00 169.91 28 ASP B O 1
ATOM 1605 N N . VAL B 1 25 ? 62.445 37.022 97.057 1.00 167.62 29 VAL B N 1
ATOM 1606 C CA . VAL B 1 25 ? 62.911 35.643 97.019 1.00 154.58 29 VAL B CA 1
ATOM 1607 C C . VAL B 1 25 ? 64.428 35.661 96.900 1.00 162.19 29 VAL B C 1
ATOM 1608 O O . VAL B 1 25 ? 64.989 36.463 96.144 1.00 171.48 29 VAL B O 1
ATOM 1612 N N . SER B 1 26 ? 65.093 34.787 97.650 1.00 155.16 30 SER B N 1
ATOM 1613 C CA . SER B 1 26 ? 66.543 34.667 97.622 1.00 154.28 30 SER B CA 1
ATOM 1614 C C . SER B 1 26 ? 66.946 33.404 96.870 1.00 148.59 30 SER B C 1
ATOM 1615 O O . SER B 1 26 ? 66.206 32.416 96.847 1.00 144.60 30 SER B O 1
ATOM 1618 N N . TYR B 1 27 ? 68.124 33.440 96.247 1.00 144.75 31 TYR B N 1
ATOM 1619 C CA . TYR B 1 27 ? 68.640 32.266 95.557 1.00 138.29 31 TYR B CA 1
ATOM 1620 C C . TYR B 1 27 ? 70.111 32.069 95.894 1.00 136.54 31 TYR B C 1
ATOM 1621 O O . TYR B 1 27 ? 70.785 32.968 96.403 1.00 142.73 31 TYR B O 1
ATOM 1630 N N . GLU B 1 28 ? 70.596 30.863 95.602 1.00 127.60 32 GLU B N 1
ATOM 1631 C CA . GLU B 1 28 ? 71.985 30.485 95.810 1.00 134.89 32 GLU B CA 1
ATOM 1632 C C . GLU B 1 28 ? 72.528 29.827 94.551 1.00 140.34 32 GLU B C 1
ATOM 1633 O O . GLU B 1 28 ? 71.800 29.144 93.827 1.00 134.53 32 GLU B O 1
ATOM 1639 N N . GLU B 1 29 ? 73.819 30.026 94.307 1.00 151.89 33 GLU B N 1
ATOM 1640 C CA . GLU B 1 29 ? 74.525 29.365 93.216 1.00 150.99 33 GLU B CA 1
ATOM 1641 C C . GLU B 1 29 ? 75.314 28.205 93.814 1.00 146.25 33 GLU B C 1
ATOM 1642 O O . GLU B 1 29 ? 76.305 28.418 94.520 1.00 142.93 33 GLU B O 1
ATOM 1648 N N . ARG B 1 30 ? 74.866 26.981 93.544 1.00 139.62 34 ARG B N 1
ATOM 1649 C CA . ARG B 1 30 ? 75.433 25.782 94.148 1.00 128.92 34 ARG B CA 1
ATOM 1650 C C . ARG B 1 30 ? 76.166 24.961 93.099 1.00 118.23 34 ARG B C 1
ATOM 1651 O O . ARG B 1 30 ? 75.613 24.673 92.033 1.00 120.34 34 ARG B O 1
ATOM 1659 N N . ALA B 1 31 ? 77.403 24.577 93.411 1.00 114.69 35 ALA B N 1
ATOM 1660 C CA . ALA B 1 31 ? 78.179 23.672 92.567 1.00 122.11 35 ALA B CA 1
ATOM 1661 C C . ALA B 1 31 ? 78.120 22.282 93.196 1.00 133.55 35 ALA B C 1
ATOM 1662 O O . ALA B 1 31 ? 79.039 21.836 93.883 1.00 132.04 35 ALA B O 1
ATOM 1664 N N . CYS B 1 32 ? 77.007 21.597 92.954 1.00 132.40 36 CYS B N 1
ATOM 1665 C CA . CYS B 1 32 ? 76.807 20.267 93.504 1.00 121.06 36 CYS B CA 1
ATOM 1666 C C . CYS B 1 32 ? 77.796 19.278 92.894 1.00 121.42 36 CYS B C 1
ATOM 1667 O O . CYS B 1 32 ? 78.317 19.472 91.792 1.00 129.84 36 CYS B O 1
ATOM 1670 N N . GLU B 1 33 ? 78.056 18.206 93.634 1.00 124.02 37 GLU B N 1
ATOM 1671 C CA . GLU B 1 33 ? 78.978 17.165 93.207 1.00 113.14 37 GLU B CA 1
ATOM 1672 C C . GLU B 1 33 ? 78.225 16.007 92.566 1.00 110.05 37 GLU B C 1
ATOM 1673 O O . GLU B 1 33 ? 77.007 15.867 92.705 1.00 101.72 37 GLU B O 1
ATOM 1679 N N . GLY B 1 34 ? 78.975 15.172 91.855 1.00 118.08 38 GLY B N 1
ATOM 1680 C CA . GLY B 1 34 ? 78.448 13.986 91.225 1.00 116.00 38 GLY B CA 1
ATOM 1681 C C . GLY B 1 34 ? 78.765 12.731 92.011 1.00 116.11 38 GLY B C 1
ATOM 1682 O O . GLY B 1 34 ? 79.113 12.774 93.197 1.00 120.58 38 GLY B O 1
ATOM 1683 N N . GLY B 1 35 ? 78.646 11.592 91.334 1.00 117.42 39 GLY B N 1
ATOM 1684 C CA . GLY B 1 35 ? 78.889 10.297 91.925 1.00 118.01 39 GLY B CA 1
ATOM 1685 C C . GLY B 1 35 ? 77.774 9.341 91.572 1.00 125.37 39 GLY B C 1
ATOM 1686 O O . GLY B 1 35 ? 77.042 9.544 90.597 1.00 124.07 39 GLY B O 1
ATOM 1687 N N . LYS B 1 36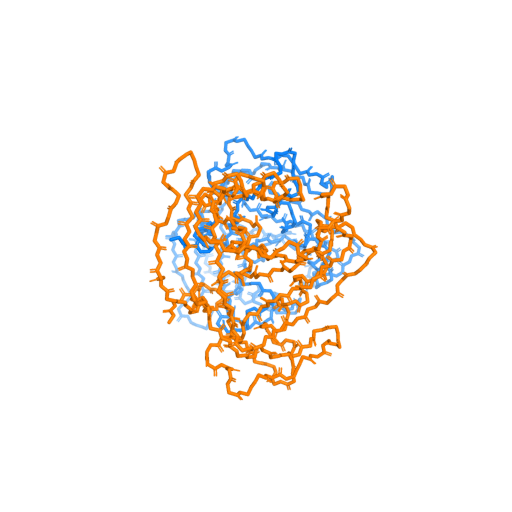 ? 77.644 8.286 92.373 1.00 119.46 40 LYS B N 1
ATOM 1688 C CA . LYS B 1 36 ? 76.597 7.298 92.161 1.00 119.17 40 LYS B CA 1
ATOM 1689 C C . LYS B 1 36 ? 75.296 7.751 92.810 1.00 112.10 40 LYS B C 1
ATOM 1690 O O . LYS B 1 36 ? 75.297 8.347 93.891 1.00 100.52 40 LYS B O 1
ATOM 1696 N N . PHE B 1 37 ? 74.182 7.465 92.139 1.00 116.51 41 PHE B N 1
ATOM 1697 C CA . PHE B 1 37 ? 72.859 7.842 92.610 1.00 108.73 41 PHE B CA 1
ATOM 1698 C C . PHE B 1 37 ? 71.931 6.638 92.563 1.00 107.82 41 PHE B C 1
ATOM 1699 O O . PHE B 1 37 ? 72.121 5.717 91.765 1.00 110.47 41 PHE B O 1
ATOM 1707 N N . ALA B 1 38 ? 70.920 6.656 93.425 1.00 105.11 42 ALA B N 1
ATOM 1708 C CA . ALA B 1 38 ? 69.856 5.662 93.408 1.00 96.91 42 ALA B CA 1
ATOM 1709 C C . ALA B 1 38 ? 68.609 6.317 92.829 1.00 105.13 42 ALA B C 1
ATOM 1710 O O . ALA B 1 38 ? 68.066 7.258 93.420 1.00 107.36 42 ALA B O 1
ATOM 1712 N N . THR B 1 39 ? 68.162 5.832 91.675 1.00 107.32 43 THR B N 1
ATOM 1713 C CA . THR B 1 39 ? 67.094 6.475 90.926 1.00 104.50 43 THR B CA 1
ATOM 1714 C C . THR B 1 39 ? 65.901 5.543 90.768 1.00 103.82 43 THR B C 1
ATOM 1715 O O . THR B 1 39 ? 66.049 4.321 90.669 1.00 102.02 43 THR B O 1
ATOM 1719 N N . VAL B 1 40 ? 64.713 6.143 90.749 1.00 102.89 44 VAL B N 1
ATOM 1720 C CA . VAL B 1 40 ? 63.465 5.449 90.451 1.00 108.03 44 VAL B CA 1
ATOM 1721 C C . VAL B 1 40 ? 62.681 6.313 89.473 1.00 115.50 44 VAL B C 1
ATOM 1722 O O . VAL B 1 40 ? 62.500 7.512 89.709 1.00 126.12 44 VAL B O 1
ATOM 1726 N N . GLU B 1 41 ? 62.222 5.712 88.378 1.00 119.06 45 GLU B N 1
ATOM 1727 C CA . GLU B 1 41 ? 61.480 6.423 87.343 1.00 117.84 45 GLU B CA 1
ATOM 1728 C C . GLU B 1 41 ? 60.006 6.050 87.435 1.00 125.24 45 GLU B C 1
ATOM 1729 O O . GLU B 1 41 ? 59.650 4.873 87.308 1.00 127.85 45 GLU B O 1
ATOM 1735 N N . VAL B 1 42 ? 59.156 7.053 87.646 1.00 137.24 46 VAL B N 1
ATOM 1736 C CA . VAL B 1 42 ? 57.713 6.870 87.746 1.00 147.93 46 VAL B CA 1
ATOM 1737 C C . VAL B 1 42 ? 57.049 7.635 86.610 1.00 162.42 46 VAL B C 1
ATOM 1738 O O . VAL B 1 42 ? 57.450 8.760 86.290 1.00 154.10 46 VAL B O 1
ATOM 1742 N N . THR B 1 43 ? 56.032 7.025 86.005 1.00 178.79 47 THR B N 1
ATOM 1743 C CA . THR B 1 43 ? 55.342 7.620 84.871 1.00 186.23 47 THR B CA 1
ATOM 1744 C C . THR B 1 43 ? 53.847 7.359 84.995 1.00 194.11 47 THR B C 1
ATOM 1745 O O . THR B 1 43 ? 53.409 6.463 85.723 1.00 189.36 47 THR B O 1
ATOM 1749 N N . ASP B 1 44 ? 53.067 8.167 84.272 1.00 204.99 48 ASP B N 1
ATOM 1750 C CA . ASP B 1 44 ? 51.614 8.004 84.175 1.00 208.30 48 ASP B CA 1
ATOM 1751 C C . ASP B 1 44 ? 50.944 8.108 85.543 1.00 195.71 48 ASP B C 1
ATOM 1752 O O . ASP B 1 44 ? 50.039 7.340 85.873 1.00 193.45 48 ASP B O 1
ATOM 1757 N N . LYS B 1 45 ? 51.389 9.073 86.343 1.00 174.33 49 LYS B N 1
ATOM 1758 C CA . LYS B 1 45 ? 50.816 9.324 87.658 1.00 168.72 49 LYS B CA 1
ATOM 1759 C C . LYS B 1 45 ? 51.099 10.768 88.032 1.00 170.10 49 LYS B C 1
ATOM 1760 O O . LYS B 1 45 ? 52.101 11.333 87.580 1.00 169.40 49 LYS B O 1
ATOM 1766 N N . PRO B 1 46 ? 50.242 11.392 88.839 1.00 179.34 50 PRO B N 1
ATOM 1767 C CA . PRO B 1 46 ? 50.550 12.741 89.325 1.00 172.64 50 PRO B CA 1
ATOM 1768 C C . PRO B 1 46 ? 51.814 12.729 90.170 1.00 167.63 50 PRO B C 1
ATOM 1769 O O . PRO B 1 46 ? 52.085 11.771 90.899 1.00 172.60 50 PRO B O 1
ATOM 1773 N N . VAL B 1 47 ? 52.592 13.809 90.059 1.00 159.77 51 VAL B N 1
ATOM 1774 C CA . VAL B 1 47 ? 53.875 13.891 90.752 1.00 149.26 51 VAL B CA 1
ATOM 1775 C C . VAL B 1 47 ? 53.702 13.700 92.254 1.00 149.85 51 VAL B C 1
ATOM 1776 O O . VAL B 1 47 ? 54.576 13.132 92.920 1.00 142.27 51 VAL B O 1
ATOM 1780 N N . ASP B 1 48 ? 52.568 14.139 92.807 1.00 154.60 52 ASP B N 1
ATOM 1781 C CA . ASP B 1 48 ? 52.315 13.927 94.229 1.00 154.71 52 ASP B CA 1
ATOM 1782 C C . ASP B 1 48 ? 52.198 12.443 94.556 1.00 150.25 52 ASP B C 1
ATOM 1783 O O . ASP B 1 48 ? 52.764 11.973 95.550 1.00 155.37 52 ASP B O 1
ATOM 1788 N N . GLU B 1 49 ? 51.469 11.687 93.733 1.00 141.22 53 GLU B N 1
ATOM 1789 C CA . GLU B 1 49 ? 51.395 10.245 93.926 1.00 141.30 53 GLU B CA 1
ATOM 1790 C C . GLU B 1 49 ? 52.629 9.521 93.408 1.00 138.34 53 GLU B C 1
ATOM 1791 O O . GLU B 1 49 ? 52.887 8.388 93.830 1.00 136.92 53 GLU B O 1
ATOM 1797 N N . ALA B 1 50 ? 53.390 10.142 92.504 1.00 143.65 54 ALA B N 1
ATOM 1798 C CA . ALA B 1 50 ? 54.622 9.526 92.023 1.00 130.55 54 ALA B CA 1
ATOM 1799 C C . ALA B 1 50 ? 55.650 9.416 93.141 1.00 129.89 54 ALA B C 1
ATOM 1800 O O . ALA B 1 50 ? 56.280 8.367 93.319 1.00 129.90 54 ALA B O 1
ATOM 1802 N N . LEU B 1 51 ? 55.832 10.494 93.908 1.00 120.02 55 LEU B N 1
ATOM 1803 C CA . LEU B 1 51 ? 56.741 10.446 95.048 1.00 116.35 55 LEU B CA 1
ATOM 1804 C C . LEU B 1 51 ? 56.275 9.442 96.093 1.00 119.66 55 LEU B C 1
ATOM 1805 O O . LEU B 1 51 ? 57.102 8.828 96.777 1.00 118.29 55 LEU B O 1
ATOM 1810 N N . ARG B 1 52 ? 54.960 9.258 96.230 1.00 116.28 56 ARG B N 1
ATOM 1811 C CA . ARG B 1 52 ? 54.436 8.349 97.242 1.00 123.40 56 ARG B CA 1
ATOM 1812 C C . ARG B 1 52 ? 54.733 6.888 96.928 1.00 127.56 56 ARG B C 1
ATOM 1813 O O . ARG B 1 52 ? 54.745 6.065 97.850 1.00 125.39 56 ARG B O 1
ATOM 1821 N N . GLU B 1 53 ? 54.966 6.541 95.662 1.00 118.71 57 GLU B N 1
ATOM 1822 C CA . GLU B 1 53 ? 55.309 5.170 95.310 1.00 120.04 57 GLU B CA 1
ATOM 1823 C C . GLU B 1 53 ? 56.792 4.982 95.027 1.00 115.56 57 GLU B C 1
ATOM 1824 O O . GLU B 1 53 ? 57.246 3.838 94.926 1.00 124.64 57 GLU B O 1
ATOM 1830 N N . ALA B 1 54 ? 57.555 6.065 94.901 1.00 110.09 58 ALA B N 1
ATOM 1831 C CA . ALA B 1 54 ? 58.974 5.957 94.593 1.00 112.51 58 ALA B CA 1
ATOM 1832 C C . ALA B 1 54 ? 59.831 6.011 95.852 1.00 117.45 58 ALA B C 1
ATOM 1833 O O . ALA B 1 54 ? 60.753 5.204 96.013 1.00 118.06 58 ALA B O 1
ATOM 1835 N N . MET B 1 55 ? 59.534 6.957 96.744 1.00 114.38 59 MET B N 1
ATOM 1836 C CA . MET B 1 55 ? 60.305 7.096 97.977 1.00 102.11 59 MET B CA 1
ATOM 1837 C C . MET B 1 55 ? 60.314 5.837 98.838 1.00 105.58 59 MET B C 1
ATOM 1838 O O . MET B 1 55 ? 61.394 5.488 99.348 1.00 106.54 59 MET B O 1
ATOM 1843 N N . PRO B 1 56 ? 59.198 5.127 99.054 1.00 111.66 60 PRO B N 1
ATOM 1844 C CA . PRO B 1 56 ? 59.283 3.878 99.833 1.00 114.73 60 PRO B CA 1
ATOM 1845 C C . PRO B 1 56 ? 60.242 2.858 99.243 1.00 111.04 60 PRO B C 1
ATOM 1846 O O . PRO B 1 56 ? 60.847 2.085 99.997 1.00 108.05 60 PRO B O 1
ATOM 1850 N N . LYS B 1 57 ? 60.402 2.828 97.919 1.00 110.59 61 LYS B N 1
ATOM 1851 C CA . LYS B 1 57 ? 61.418 1.964 97.328 1.00 110.10 61 LYS B CA 1
ATOM 1852 C C . LYS B 1 57 ? 62.818 2.490 97.620 1.00 106.57 61 LYS B C 1
ATOM 1853 O O . LYS B 1 57 ? 63.751 1.706 97.832 1.00 105.30 61 LYS B O 1
ATOM 1859 N N . ILE B 1 58 ? 62.981 3.816 97.640 1.00 108.49 62 ILE B N 1
ATOM 1860 C CA . ILE B 1 58 ? 64.278 4.406 97.959 1.00 100.83 62 ILE B CA 1
ATOM 1861 C C . ILE B 1 58 ? 64.657 4.104 99.403 1.00 101.86 62 ILE B C 1
ATOM 1862 O O . ILE B 1 58 ? 65.782 3.680 99.694 1.00 106.10 62 ILE B O 1
ATOM 1867 N N . MET B 1 59 ? 63.719 4.315 100.330 1.00 91.45 63 MET B N 1
ATOM 1868 C CA . MET B 1 59 ? 64.019 4.102 101.741 1.00 93.95 63 MET B CA 1
ATOM 1869 C C . MET B 1 59 ? 64.262 2.630 102.055 1.00 96.41 63 MET B C 1
ATOM 1870 O O . MET B 1 59 ? 65.042 2.315 102.961 1.00 90.21 63 MET B O 1
ATOM 1875 N N . LYS B 1 60 ? 63.609 1.717 101.333 1.00 97.24 64 LYS B N 1
ATOM 1876 C CA . LYS B 1 60 ? 63.874 0.299 101.555 1.00 96.65 64 LYS B CA 1
ATOM 1877 C C . LYS B 1 60 ? 65.281 -0.072 101.107 1.00 93.08 64 LYS B C 1
ATOM 1878 O O . LYS B 1 60 ? 65.945 -0.895 101.747 1.00 90.64 64 LYS B O 1
ATOM 1884 N N . TYR B 1 61 ? 65.758 0.538 100.019 1.00 88.52 65 TYR B N 1
ATOM 1885 C CA . TYR B 1 61 ? 67.090 0.220 99.517 1.00 89.22 65 TYR B CA 1
ATOM 1886 C C . TYR B 1 61 ? 68.171 0.606 100.520 1.00 91.33 65 TYR B C 1
ATOM 1887 O O . TYR B 1 61 ? 69.110 -0.163 100.757 1.00 89.88 65 TYR B O 1
ATOM 1896 N N . VAL B 1 62 ? 68.056 1.793 101.122 1.00 94.25 66 VAL B N 1
ATOM 1897 C CA . VAL B 1 62 ? 69.046 2.231 102.104 1.00 90.82 66 VAL B CA 1
ATOM 1898 C C . VAL B 1 62 ? 68.863 1.575 103.461 1.00 92.73 66 VAL B C 1
ATOM 1899 O O . VAL B 1 62 ? 69.732 1.722 104.330 1.00 94.62 66 VAL B O 1
ATOM 1903 N N . GLY B 1 63 ? 67.764 0.855 103.668 1.00 87.54 67 GLY B N 1
ATOM 1904 C CA . GLY B 1 63 ? 67.473 0.214 104.930 1.00 87.70 67 GLY B CA 1
ATOM 1905 C C . GLY B 1 63 ? 67.849 -1.246 105.027 1.00 95.97 67 GLY B C 1
ATOM 1906 O O . GLY B 1 63 ? 67.716 -1.832 106.105 1.00 107.84 67 GLY B O 1
ATOM 1907 N N . GLY B 1 64 ? 68.309 -1.858 103.939 1.00 95.26 68 GLY B N 1
ATOM 1908 C CA . GLY B 1 64 ? 68.717 -3.248 103.985 1.00 90.68 68 GLY B CA 1
ATOM 1909 C C . GLY B 1 64 ? 68.211 -4.085 102.829 1.00 93.37 68 GLY B C 1
ATOM 1910 O O . GLY B 1 64 ? 68.631 -5.234 102.662 1.00 100.95 68 GLY B O 1
ATOM 1911 N N . THR B 1 65 ? 67.312 -3.526 102.021 1.00 94.86 69 THR B N 1
ATOM 1912 C CA . THR B 1 65 ? 66.749 -4.248 100.879 1.00 88.28 69 THR B CA 1
ATOM 1913 C C . THR B 1 65 ? 67.644 -4.080 99.649 1.00 97.85 69 THR B C 1
ATOM 1914 O O . THR B 1 65 ? 67.271 -3.497 98.630 1.00 98.48 69 THR B O 1
ATOM 1918 N N . ASN B 1 66 ? 68.860 -4.605 99.772 1.00 95.12 70 ASN B N 1
ATOM 1919 C CA . ASN B 1 66 ? 69.819 -4.638 98.676 1.00 103.16 70 ASN B CA 1
ATOM 1920 C C . ASN B 1 66 ? 70.515 -5.996 98.707 1.00 107.23 70 ASN B C 1
ATOM 1921 O O . ASN B 1 66 ? 70.080 -6.920 99.401 1.00 105.54 70 ASN B O 1
ATOM 1926 N N . ASP B 1 67 ? 71.608 -6.122 97.949 1.00 114.25 71 ASP B N 1
ATOM 1927 C CA . ASP B 1 67 ? 72.291 -7.406 97.835 1.00 115.58 71 ASP B CA 1
ATOM 1928 C C . ASP B 1 67 ? 73.210 -7.702 99.014 1.00 117.06 71 ASP B C 1
ATOM 1929 O O . ASP B 1 67 ? 73.530 -8.872 99.251 1.00 116.41 71 ASP B O 1
ATOM 1934 N N . LYS B 1 68 ? 73.643 -6.680 99.753 1.00 116.52 72 LYS B N 1
ATOM 1935 C CA . LYS B 1 68 ? 74.505 -6.876 100.912 1.00 108.61 72 LYS B CA 1
ATOM 1936 C C . LYS B 1 68 ? 73.756 -6.825 102.237 1.00 94.21 72 LYS B C 1
ATOM 1937 O O . LYS B 1 68 ? 74.368 -7.067 103.282 1.00 88.78 72 LYS B O 1
ATOM 1943 N N . GLY B 1 69 ? 72.459 -6.522 102.225 1.00 102.07 73 GLY B N 1
ATOM 1944 C CA . GLY B 1 69 ? 71.708 -6.416 103.465 1.00 98.74 73 GLY B CA 1
ATOM 1945 C C . GLY B 1 69 ? 72.230 -5.352 104.403 1.00 90.28 73 GLY B C 1
ATOM 1946 O O . GLY B 1 69 ? 72.105 -5.492 105.624 1.00 91.25 73 GLY B O 1
ATOM 1947 N N . VAL B 1 70 ? 72.809 -4.284 103.861 1.00 90.12 74 VAL B N 1
ATOM 1948 C CA . VAL B 1 70 ? 73.480 -3.263 104.653 1.00 89.10 74 VAL B CA 1
ATOM 1949 C C . VAL B 1 70 ? 72.620 -2.005 104.684 1.00 85.44 74 VAL B C 1
ATOM 1950 O O . VAL B 1 70 ? 71.923 -1.674 103.717 1.00 94.64 74 VAL B O 1
ATOM 1954 N N . GLY B 1 71 ? 72.655 -1.314 105.822 1.00 84.33 75 GLY B N 1
ATOM 1955 C CA . GLY B 1 71 ? 71.981 -0.045 105.981 1.00 83.40 75 GLY B CA 1
ATOM 1956 C C . GLY B 1 71 ? 72.962 1.094 105.797 1.00 84.24 75 GLY B C 1
ATOM 1957 O O . GLY B 1 71 ? 73.931 1.222 106.549 1.00 85.37 75 GLY B O 1
ATOM 1958 N N . MET B 1 72 ? 72.701 1.928 104.795 1.00 85.41 76 MET B N 1
ATOM 1959 C CA . MET B 1 72 ? 73.659 2.918 104.325 1.00 83.96 76 MET B CA 1
ATOM 1960 C C . MET B 1 72 ? 73.445 4.304 104.915 1.00 90.16 76 MET B C 1
ATOM 1961 O O . MET B 1 72 ? 74.245 5.203 104.643 1.00 100.86 76 MET B O 1
ATOM 1966 N N . GLY B 1 73 ? 72.402 4.501 105.715 1.00 91.85 77 GLY B N 1
ATOM 1967 C CA . GLY B 1 73 ? 72.059 5.870 106.037 1.00 94.24 77 GLY B CA 1
ATOM 1968 C C . GLY B 1 73 ? 71.419 6.513 104.816 1.00 91.15 77 GLY B C 1
ATOM 1969 O O . GLY B 1 73 ? 70.859 5.838 103.947 1.00 91.29 77 GLY B O 1
ATOM 1970 N N . MET B 1 74 ? 71.517 7.839 104.744 1.00 87.67 78 MET B N 1
ATOM 1971 C CA . MET B 1 74 ? 70.972 8.534 103.586 1.00 100.34 78 MET B CA 1
ATOM 1972 C C . MET B 1 74 ? 71.520 9.951 103.513 1.00 89.53 78 MET B C 1
ATOM 1973 O O . MET B 1 74 ? 72.056 10.486 104.487 1.00 83.19 78 MET B O 1
ATOM 1978 N N . THR B 1 75 ? 71.367 10.547 102.333 1.00 83.58 79 THR B N 1
ATOM 1979 C CA . THR B 1 75 ? 71.821 11.897 102.038 1.00 77.56 79 THR B CA 1
ATOM 1980 C C . THR B 1 75 ? 70.613 12.811 101.899 1.00 93.60 79 THR B C 1
ATOM 1981 O O . THR B 1 75 ? 69.633 12.451 101.238 1.00 97.03 79 THR B O 1
ATOM 1985 N N . VAL B 1 76 ? 70.680 13.983 102.524 1.00 88.95 80 VAL B N 1
ATOM 1986 C CA . VAL B 1 76 ? 69.665 15.014 102.331 1.00 88.70 80 VAL B CA 1
ATOM 1987 C C . VAL B 1 76 ? 70.307 16.168 101.568 1.00 96.10 80 VAL B C 1
ATOM 1988 O O . VAL B 1 76 ? 71.500 16.447 101.759 1.00 94.79 80 VAL B O 1
ATOM 1992 N N . PRO B 1 77 ? 69.570 16.856 100.681 1.00 87.68 81 PRO B N 1
ATOM 1993 C CA . PRO B 1 77 ? 68.161 16.587 100.375 1.00 88.71 81 PRO B CA 1
ATOM 1994 C C . PRO B 1 77 ? 67.959 15.461 99.362 1.00 90.15 81 PRO B C 1
ATOM 1995 O O . PRO B 1 77 ? 68.888 15.109 98.635 1.00 101.32 81 PRO B O 1
ATOM 1999 N N . VAL B 1 78 ? 66.753 14.904 99.324 1.00 88.96 82 VAL B N 1
ATOM 2000 C CA . VAL B 1 78 ? 66.381 13.911 98.323 1.00 94.48 82 VAL B CA 1
ATOM 2001 C C . VAL B 1 78 ? 65.770 14.656 97.142 1.00 97.25 82 VAL B C 1
ATOM 2002 O O . VAL B 1 78 ? 64.658 15.180 97.235 1.00 98.42 82 VAL B O 1
ATOM 2006 N N . SER B 1 79 ? 66.500 14.706 96.030 1.00 98.93 83 SER B N 1
ATOM 2007 C CA . SER B 1 79 ? 66.073 15.452 94.856 1.00 102.10 83 SER B CA 1
ATOM 2008 C C . SER B 1 79 ? 65.316 14.551 93.890 1.00 104.26 83 SER B C 1
ATOM 2009 O O . SER B 1 79 ? 65.639 13.370 93.737 1.00 106.22 83 SER B O 1
ATOM 2012 N N . PHE B 1 80 ? 64.298 15.118 93.245 1.00 105.41 84 PHE B N 1
ATOM 2013 C CA . PHE B 1 80 ? 63.531 14.415 92.228 1.00 107.98 84 PHE B CA 1
ATOM 2014 C C . PHE B 1 80 ? 63.299 15.351 91.053 1.00 114.18 84 PHE B C 1
ATOM 2015 O O . PHE B 1 80 ? 63.016 16.537 91.240 1.00 114.12 84 PHE B O 1
ATOM 2023 N N . ALA B 1 81 ? 63.427 14.810 89.845 1.00 126.18 85 ALA B N 1
ATOM 2024 C CA . ALA B 1 81 ? 63.364 15.607 88.629 1.00 124.55 85 ALA B CA 1
ATOM 2025 C C . ALA B 1 81 ? 61.927 15.710 88.135 1.00 130.63 85 ALA B C 1
ATOM 2026 O O . ALA B 1 81 ? 61.208 14.707 88.075 1.00 131.50 85 ALA B O 1
ATOM 2028 N N . VAL B 1 82 ? 61.515 16.926 87.789 1.00 135.36 86 VAL B N 1
ATOM 2029 C CA . VAL B 1 82 ? 60.216 17.183 87.183 1.00 140.78 86 VAL B CA 1
ATOM 2030 C C . VAL B 1 82 ? 60.444 17.839 85.831 1.00 144.56 86 VAL B C 1
ATOM 2031 O O . VAL B 1 82 ? 61.429 18.555 85.623 1.00 144.97 86 VAL B O 1
ATOM 2035 N N . PHE B 1 83 ? 59.525 17.587 84.905 1.00 153.55 87 PHE B N 1
ATOM 2036 C CA . PHE B 1 83 ? 59.665 18.043 83.528 1.00 161.08 87 PHE B CA 1
ATOM 2037 C C . PHE B 1 83 ? 58.521 18.985 83.182 1.00 162.60 87 PHE B C 1
ATOM 2038 O O . PHE B 1 83 ? 57.352 18.561 83.187 1.00 159.63 87 PHE B O 1
ATOM 2046 N N . PRO B 1 84 ? 58.796 20.254 82.888 1.00 167.73 88 PRO B N 1
ATOM 2047 C CA . PRO B 1 84 ? 57.706 21.202 82.631 1.00 173.41 88 PRO B CA 1
ATOM 2048 C C . PRO B 1 84 ? 57.077 20.976 81.265 1.00 179.13 88 PRO B C 1
ATOM 2049 O O . PRO B 1 84 ? 57.769 20.748 80.269 1.00 180.90 88 PRO B O 1
ATOM 2053 N N . ASN B 1 85 ? 55.749 21.044 81.227 1.00 180.50 89 ASN B N 1
ATOM 2054 C CA . ASN B 1 85 ? 55.004 20.842 79.998 1.00 181.74 89 ASN B CA 1
ATOM 2055 C C . ASN B 1 85 ? 54.899 22.163 79.236 1.00 187.63 89 ASN B C 1
ATOM 2056 O O . ASN B 1 85 ? 55.469 23.184 79.628 1.00 185.56 89 ASN B O 1
ATOM 2061 N N . GLU B 1 86 ? 54.158 22.144 78.124 1.00 193.60 90 GLU B N 1
ATOM 2062 C CA . GLU B 1 86 ? 54.008 23.350 77.314 1.00 192.35 90 GLU B CA 1
ATOM 2063 C C . GLU B 1 86 ? 53.263 24.442 78.073 1.00 189.77 90 GLU B C 1
ATOM 2064 O O . GLU B 1 86 ? 53.649 25.616 78.022 1.00 183.69 90 GLU B O 1
ATOM 2070 N N . ASP B 1 87 ? 52.199 24.075 78.790 1.00 192.10 91 ASP B N 1
ATOM 2071 C CA . ASP B 1 87 ? 51.444 25.038 79.584 1.00 188.00 91 ASP B CA 1
ATOM 2072 C C . ASP B 1 87 ? 52.259 25.617 80.733 1.00 184.33 91 ASP B C 1
ATOM 2073 O O . ASP B 1 87 ? 51.858 26.633 81.311 1.00 186.13 91 ASP B O 1
ATOM 2078 N N . GLY B 1 88 ? 53.399 25.013 81.063 1.00 181.12 92 GLY B N 1
ATOM 2079 C CA . GLY B 1 88 ? 54.144 25.349 82.249 1.00 176.85 92 GLY B CA 1
ATOM 2080 C C . GLY B 1 88 ? 53.900 24.410 83.409 1.00 181.10 92 GLY B C 1
ATOM 2081 O O . GLY B 1 88 ? 54.689 24.401 84.362 1.00 172.01 92 GLY B O 1
ATOM 2082 N N . SER B 1 89 ? 52.829 23.622 83.351 1.00 181.60 93 SER B N 1
ATOM 2083 C CA . SER B 1 89 ? 52.573 22.615 84.364 1.00 174.98 93 SER B CA 1
ATOM 2084 C C . SER B 1 89 ? 53.638 21.524 84.302 1.00 175.90 93 SER B C 1
ATOM 2085 O O . SER B 1 89 ? 54.492 21.492 83.412 1.00 178.48 93 SER B O 1
ATOM 2088 N N . LEU B 1 90 ? 53.570 20.610 85.261 1.00 172.05 94 LEU B N 1
ATOM 2089 C CA . LEU B 1 90 ? 54.537 19.529 85.378 1.00 169.35 94 LEU B CA 1
ATOM 2090 C C . LEU B 1 90 ? 54.001 18.277 84.698 1.00 165.76 94 LEU B C 1
ATOM 2091 O O . LEU B 1 90 ? 52.892 17.824 85.001 1.00 164.87 94 LEU B O 1
ATOM 2096 N N . GLN B 1 91 ? 54.789 17.731 83.774 1.00 164.58 95 GLN B N 1
ATOM 2097 C CA . GLN B 1 91 ? 54.450 16.455 83.165 1.00 160.06 95 GLN B CA 1
ATOM 2098 C C . GLN B 1 91 ? 54.377 15.372 84.233 1.00 157.48 95 GLN B C 1
ATOM 2099 O O . GLN B 1 91 ? 55.055 15.436 85.263 1.00 153.08 95 GLN B O 1
ATOM 2105 N N . LYS B 1 92 ? 53.549 14.360 83.977 1.00 159.08 96 LYS B N 1
ATOM 2106 C CA . LYS B 1 92 ? 53.400 13.249 84.910 1.00 1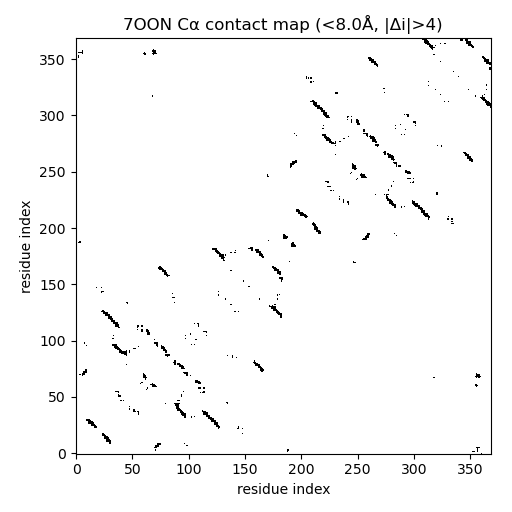63.61 96 LYS B CA 1
ATOM 2107 C C . LYS B 1 92 ? 54.617 12.332 84.874 1.00 163.27 96 LYS B C 1
ATOM 2108 O O . LYS B 1 92 ? 54.480 11.107 84.952 1.00 169.14 96 LYS B O 1
ATOM 2114 N N . LYS B 1 93 ? 55.808 12.915 84.762 1.00 157.65 97 LYS B N 1
ATOM 2115 C CA . LYS B 1 93 ? 57.057 12.173 84.673 1.00 158.71 97 LYS B CA 1
ATOM 2116 C C . LYS B 1 93 ? 57.984 12.632 85.789 1.00 154.61 97 LYS B C 1
ATOM 2117 O O . LYS B 1 93 ? 58.190 13.837 85.974 1.00 150.15 97 LYS B O 1
ATOM 2123 N N . LEU B 1 94 ? 58.537 11.673 86.527 1.00 149.67 98 LEU B N 1
ATOM 2124 C CA . LEU B 1 94 ? 59.371 11.963 87.683 1.00 130.41 98 LEU B CA 1
ATOM 2125 C C . LEU B 1 94 ? 60.496 10.941 87.759 1.00 130.73 98 LEU B C 1
ATOM 2126 O O . LEU B 1 94 ? 60.312 9.769 87.421 1.00 137.53 98 LEU B O 1
ATOM 2131 N N . LYS B 1 95 ? 61.665 11.398 88.210 1.00 129.88 99 LYS B N 1
ATOM 2132 C CA . LYS B 1 95 ? 62.828 10.531 88.387 1.00 124.92 99 LYS B CA 1
ATOM 2133 C C . LYS B 1 95 ? 63.563 10.969 89.647 1.00 119.64 99 LYS B C 1
ATOM 2134 O O . LYS B 1 95 ? 64.198 12.028 89.659 1.00 121.91 99 LYS B O 1
ATOM 2140 N N . VAL B 1 96 ? 63.473 10.157 90.702 1.00 115.23 100 VAL B N 1
ATOM 2141 C CA . VAL B 1 96 ? 64.154 10.466 91.954 1.00 107.72 100 VAL B CA 1
ATOM 2142 C C . VAL B 1 96 ? 65.661 10.399 91.747 1.00 111.20 100 VAL B C 1
ATOM 2143 O O . VAL B 1 96 ? 66.171 9.532 91.024 1.00 121.72 100 VAL B O 1
ATOM 2147 N N . TRP B 1 97 ? 66.386 11.328 92.379 1.00 103.83 101 TRP B N 1
ATOM 2148 C CA . TRP B 1 97 ? 67.849 11.391 92.313 1.00 107.34 101 TRP B CA 1
ATOM 2149 C C . TRP B 1 97 ? 68.379 11.441 93.744 1.00 107.69 101 TRP B C 1
ATOM 2150 O O . TRP B 1 97 ? 68.653 12.513 94.289 1.00 116.54 101 TRP B O 1
ATOM 2161 N N . PHE B 1 98 ? 68.523 10.269 94.353 1.00 100.97 102 PHE B N 1
ATOM 2162 C CA . PHE B 1 98 ? 69.047 10.158 95.707 1.00 93.04 102 PHE B CA 1
ATOM 2163 C C . PHE B 1 98 ? 70.546 9.890 95.642 1.00 98.99 102 PHE B C 1
ATOM 2164 O O . PHE B 1 98 ? 70.978 8.899 95.044 1.00 100.45 102 PHE B O 1
ATOM 2172 N N . ARG B 1 99 ? 71.334 10.771 96.253 1.00 87.30 103 ARG B N 1
ATOM 2173 C CA . ARG B 1 99 ? 72.783 10.625 96.237 1.00 98.18 103 ARG B CA 1
ATOM 2174 C C . ARG B 1 99 ? 73.218 9.562 97.237 1.00 97.77 103 ARG B C 1
ATOM 2175 O O . ARG B 1 99 ? 72.822 9.596 98.406 1.00 99.77 103 ARG B O 1
ATOM 2183 N N . ILE B 1 100 ? 74.035 8.621 96.771 1.00 95.68 104 ILE B N 1
ATOM 2184 C CA . ILE B 1 100 ? 74.555 7.575 97.659 1.00 96.68 104 ILE B CA 1
ATOM 2185 C C . ILE B 1 100 ? 75.443 8.214 98.718 1.00 93.29 104 ILE B C 1
ATOM 2186 O O . ILE B 1 100 ? 76.254 9.104 98.388 1.00 99.75 104 ILE B O 1
ATOM 2191 N N . PRO B 1 101 ? 75.330 7.831 99.992 1.00 99.49 105 PRO B N 1
ATOM 2192 C CA . PRO B 1 101 ? 76.216 8.401 101.014 1.00 97.74 105 PRO B CA 1
ATOM 2193 C C . PRO B 1 101 ? 77.680 8.159 100.679 1.00 99.43 105 PRO B C 1
ATOM 2194 O O . PRO B 1 101 ? 78.037 7.183 100.016 1.00 103.42 105 PRO B O 1
ATOM 2198 N N . ASN B 1 102 ? 78.532 9.073 101.154 1.00 94.20 106 ASN B N 1
ATOM 2199 C CA . ASN B 1 102 ? 79.938 9.057 100.761 1.00 96.51 106 ASN B CA 1
ATOM 2200 C C . ASN B 1 102 ? 80.647 7.785 101.208 1.00 94.97 106 ASN B C 1
ATOM 2201 O O . ASN B 1 102 ? 81.648 7.390 100.599 1.00 95.38 106 ASN B O 1
ATOM 2206 N N . GLN B 1 103 ? 80.150 7.129 102.259 1.00 93.52 107 GLN B N 1
ATOM 2207 C CA . GLN B 1 103 ? 80.747 5.865 102.677 1.00 91.20 107 GLN B CA 1
ATOM 2208 C C . GLN B 1 103 ? 80.528 4.772 101.637 1.00 92.22 107 GLN B C 1
ATOM 2209 O O . GLN B 1 103 ? 81.343 3.848 101.527 1.00 91.43 107 GLN B O 1
ATOM 2215 N N . PHE B 1 104 ? 79.452 4.868 100.856 1.00 90.21 108 PHE B N 1
ATOM 2216 C CA . PHE B 1 104 ? 79.118 3.860 99.859 1.00 95.94 108 PHE B CA 1
ATOM 2217 C C . PHE B 1 104 ? 79.230 4.377 98.431 1.00 100.93 108 PHE B C 1
ATOM 2218 O O . PHE B 1 104 ? 78.722 3.732 97.508 1.00 110.33 108 PHE B O 1
ATOM 2226 N N . GLN B 1 105 ? 79.883 5.523 98.221 1.00 98.65 109 GLN B N 1
ATOM 2227 C CA . GLN B 1 105 ? 80.109 6.002 96.863 1.00 103.94 109 GLN B CA 1
ATOM 2228 C C . GLN B 1 105 ? 81.096 5.128 96.103 1.00 105.90 109 GLN B C 1
ATOM 2229 O O . GLN B 1 105 ? 81.075 5.119 94.867 1.00 114.68 109 GLN B O 1
ATOM 2235 N N . GLY B 1 106 ? 81.955 4.392 96.810 1.00 100.92 110 GLY B N 1
ATOM 2236 C CA . GLY B 1 106 ? 82.919 3.544 96.127 1.00 116.84 110 GLY B CA 1
ATOM 2237 C C . GLY B 1 106 ? 82.277 2.319 95.503 1.00 114.55 110 GLY B C 1
ATOM 2238 O O . GLY B 1 106 ? 82.538 1.987 94.344 1.00 113.00 110 GLY B O 1
ATOM 2239 N N . SER B 1 107 ? 81.427 1.630 96.264 1.00 117.27 111 SER B N 1
ATOM 2240 C CA . SER B 1 107 ? 80.749 0.427 95.786 1.00 113.05 111 SER B CA 1
ATOM 2241 C C . SER B 1 107 ? 79.336 0.399 96.349 1.00 107.47 111 SER B C 1
ATOM 2242 O O . SER B 1 107 ? 79.083 -0.193 97.406 1.00 103.90 111 SER B O 1
ATOM 2245 N N . PRO B 1 108 ? 78.389 1.039 95.672 1.00 99.53 112 PRO B N 1
ATOM 2246 C CA . PRO B 1 108 ? 76.995 0.987 96.115 1.00 102.23 112 PRO B CA 1
ATOM 2247 C C . PRO B 1 108 ? 76.431 -0.411 95.947 1.00 106.42 112 PRO B C 1
ATOM 2248 O O . PRO B 1 108 ? 76.535 -1.003 94.863 1.00 111.72 112 PRO B O 1
ATOM 2252 N N . PRO B 1 109 ? 75.837 -0.976 96.998 1.00 106.88 113 PRO B N 1
ATOM 2253 C CA . PRO B 1 109 ? 75.233 -2.306 96.870 1.00 102.30 113 PRO B CA 1
ATOM 2254 C C . PRO B 1 109 ? 74.114 -2.306 95.838 1.00 105.96 113 PRO B C 1
ATOM 2255 O O . PRO B 1 109 ? 73.382 -1.326 95.685 1.00 107.68 113 PRO B O 1
ATOM 2259 N N . ALA B 1 110 ? 73.998 -3.414 95.120 1.00 105.15 114 ALA B N 1
ATOM 2260 C CA . ALA B 1 110 ? 72.979 -3.522 94.088 1.00 99.71 114 ALA B CA 1
ATOM 2261 C C . ALA B 1 110 ? 71.598 -3.600 94.726 1.00 101.84 114 ALA B C 1
ATOM 2262 O O . ALA B 1 110 ? 71.406 -4.350 95.691 1.00 104.72 114 ALA B O 1
ATOM 2264 N N . PRO B 1 111 ? 70.623 -2.843 94.233 1.00 92.07 115 PRO B N 1
ATOM 2265 C CA . PRO B 1 111 ? 69.280 -2.896 94.818 1.00 104.49 115 PRO B CA 1
ATOM 2266 C C . PRO B 1 111 ? 68.598 -4.227 94.542 1.00 109.04 115 PRO B C 1
ATOM 2267 O O . PRO B 1 111 ? 68.782 -4.843 93.489 1.00 103.71 115 PRO B O 1
ATOM 2271 N N . SER B 1 112 ? 67.800 -4.672 95.518 1.00 107.76 116 SER B N 1
ATOM 2272 C CA . SER B 1 112 ? 67.007 -5.883 95.327 1.00 99.75 116 SER B CA 1
ATOM 2273 C C . SER B 1 112 ? 65.833 -5.641 94.387 1.00 115.98 116 SER B C 1
ATOM 2274 O O . SER B 1 112 ? 65.417 -6.557 93.669 1.00 123.98 116 SER B O 1
ATOM 2277 N N . ASP B 1 113 ? 65.287 -4.427 94.380 1.00 109.88 117 ASP B N 1
ATOM 2278 C CA . ASP B 1 113 ? 64.200 -4.063 93.481 1.00 113.33 117 ASP B CA 1
ATOM 2279 C C . ASP B 1 113 ? 64.782 -3.541 92.173 1.00 118.78 117 ASP B C 1
ATOM 2280 O O . ASP B 1 113 ? 65.666 -2.677 92.181 1.00 118.78 117 ASP B O 1
ATOM 2285 N N . GLU B 1 114 ? 64.283 -4.067 91.052 1.00 117.69 118 GLU B N 1
ATOM 2286 C CA . GLU B 1 114 ? 64.762 -3.630 89.746 1.00 118.82 118 GLU B CA 1
ATOM 2287 C C . GLU B 1 114 ? 64.371 -2.190 89.436 1.00 118.99 118 GLU B C 1
ATOM 2288 O O . GLU B 1 114 ? 65.019 -1.555 88.596 1.00 118.01 118 GLU B O 1
ATOM 2290 N N . SER B 1 115 ? 63.329 -1.667 90.088 1.00 119.98 119 SER B N 1
ATOM 2291 C CA . SER B 1 115 ? 62.947 -0.274 89.879 1.00 114.65 119 SER B CA 1
ATOM 2292 C C . SER B 1 115 ? 64.067 0.668 90.296 1.00 109.44 119 SER B C 1
ATOM 2293 O O . SER B 1 115 ? 64.356 1.651 89.603 1.00 105.68 119 SER B O 1
ATOM 2296 N N . VAL B 1 116 ? 64.709 0.382 91.423 1.00 104.09 120 VAL B N 1
ATOM 2297 C CA . VAL B 1 116 ? 65.824 1.189 91.904 1.00 103.15 120 VAL B CA 1
ATOM 2298 C C . VAL B 1 116 ? 67.060 0.850 91.080 1.00 106.33 120 VAL B C 1
ATOM 2299 O O . VAL B 1 116 ? 67.494 -0.306 91.039 1.00 112.75 120 VAL B O 1
ATOM 2303 N N . LYS B 1 117 ? 67.628 1.858 90.424 1.00 102.29 121 LYS B N 1
ATOM 2304 C CA . LYS B 1 117 ? 68.802 1.690 89.583 1.00 102.33 121 LYS B CA 1
ATOM 2305 C C . LYS B 1 117 ? 69.933 2.573 90.093 1.00 98.40 121 LYS B C 1
ATOM 2306 O O . LYS B 1 117 ? 69.703 3.677 90.594 1.00 114.33 121 LYS B O 1
ATOM 2312 N N . ILE B 1 118 ? 71.159 2.076 89.962 1.00 102.10 122 ILE B N 1
ATOM 2313 C CA . ILE B 1 118 ? 72.354 2.791 90.394 1.00 100.21 122 ILE B CA 1
ATOM 2314 C C . ILE B 1 118 ? 72.948 3.451 89.155 1.00 112.35 122 ILE B C 1
ATOM 2315 O O . ILE B 1 118 ? 73.586 2.792 88.329 1.00 130.56 122 ILE B O 1
ATOM 2320 N N . GLU B 1 119 ? 72.737 4.757 89.020 1.00 107.56 123 GLU B N 1
ATOM 2321 C CA . GLU B 1 119 ? 73.238 5.539 87.899 1.00 110.36 123 GLU B CA 1
ATOM 2322 C C . GLU B 1 119 ? 74.362 6.457 88.371 1.00 120.07 123 GLU B C 1
ATOM 2323 O O . GLU B 1 119 ? 74.774 6.429 89.534 1.00 119.08 123 GLU B O 1
ATOM 2329 N N . GLU B 1 120 ? 74.864 7.282 87.453 1.00 130.40 124 GLU B N 1
ATOM 2330 C CA . GLU B 1 120 ? 75.990 8.149 87.765 1.00 132.02 124 GLU B CA 1
ATOM 2331 C C . GLU B 1 120 ? 75.895 9.441 86.965 1.00 134.98 124 GLU B C 1
ATOM 2332 O O . GLU B 1 120 ? 75.447 9.440 85.816 1.00 139.07 124 GLU B O 1
ATOM 2338 N N . ARG B 1 121 ? 76.322 10.538 87.589 1.00 135.72 125 ARG B N 1
ATOM 2339 C CA . ARG B 1 121 ? 76.346 11.852 86.963 1.00 126.30 125 ARG B CA 1
ATOM 2340 C C . ARG B 1 121 ? 77.656 12.543 87.317 1.00 131.57 125 ARG B C 1
ATOM 2341 O O . ARG B 1 121 ? 78.344 12.166 88.268 1.00 134.62 125 ARG B O 1
ATOM 2349 N N . GLU B 1 122 ? 77.993 13.568 86.538 1.00 133.40 126 GLU B N 1
ATOM 2350 C CA . GLU B 1 122 ? 79.223 14.327 86.726 1.00 141.72 126 GLU B CA 1
ATOM 2351 C C . GLU B 1 122 ? 79.028 15.548 87.621 1.00 134.56 126 GLU B C 1
ATOM 2352 O O . GLU B 1 122 ? 79.952 16.354 87.766 1.00 132.60 126 GLU B O 1
ATOM 2358 N N . GLY B 1 123 ? 77.859 15.696 88.232 1.00 131.23 127 GLY B N 1
ATOM 2359 C CA . GLY B 1 123 ? 77.560 16.873 89.017 1.00 121.00 127 GLY B CA 1
ATOM 2360 C C . GLY B 1 123 ? 76.999 18.000 88.167 1.00 128.19 127 GLY B C 1
ATOM 2361 O O . GLY B 1 123 ? 77.183 18.059 86.952 1.00 140.70 127 GLY B O 1
ATOM 2362 N N . ILE B 1 124 ? 76.298 18.914 88.832 1.00 127.40 128 ILE B N 1
ATOM 2363 C CA . ILE B 1 124 ? 75.589 20.001 88.174 1.00 125.69 128 ILE B CA 1
ATOM 2364 C C . ILE B 1 124 ? 75.834 21.292 88.947 1.00 127.20 128 ILE B C 1
ATOM 2365 O O . ILE B 1 124 ? 76.483 21.305 89.997 1.00 126.44 128 ILE B O 1
ATOM 2370 N N . THR B 1 125 ? 75.308 22.390 88.408 1.00 130.49 129 THR B N 1
ATOM 2371 C CA . THR B 1 125 ? 75.349 23.698 89.051 1.00 128.66 129 THR B CA 1
ATOM 2372 C C . THR B 1 125 ? 73.946 24.284 89.009 1.00 124.99 129 THR B C 1
ATOM 2373 O O . THR B 1 125 ? 73.382 24.464 87.925 1.00 127.71 129 THR B O 1
ATOM 2377 N N . VAL B 1 126 ? 73.386 24.580 90.181 1.00 123.11 130 VAL B N 1
ATOM 2378 C CA . VAL B 1 126 ? 71.975 24.916 90.290 1.00 127.81 130 VAL B CA 1
ATOM 2379 C C . VAL B 1 126 ? 71.804 26.271 90.966 1.00 127.71 130 VAL B C 1
ATOM 2380 O O . VAL B 1 126 ? 72.676 26.757 91.692 1.00 127.29 130 VAL B O 1
ATOM 2384 N N . TYR B 1 127 ? 70.649 26.882 90.706 1.00 123.78 131 TYR B N 1
ATOM 2385 C CA . TYR B 1 127 ? 70.181 28.064 91.420 1.00 129.83 131 TYR B CA 1
ATOM 2386 C C . TYR B 1 127 ? 68.990 27.646 92.273 1.00 127.54 131 TYR B C 1
ATOM 2387 O O . TYR B 1 127 ? 67.968 27.201 91.740 1.00 130.58 131 TYR B O 1
ATOM 2396 N N . SER B 1 128 ? 69.125 27.782 93.588 1.00 120.66 132 SER B N 1
ATOM 2397 C CA . SER B 1 128 ? 68.195 27.185 94.536 1.00 125.99 132 SER B CA 1
ATOM 2398 C C . SER B 1 128 ? 67.436 28.251 95.315 1.00 136.25 132 SER B C 1
ATOM 2399 O O . SER B 1 128 ? 68.023 29.234 95.776 1.00 137.64 132 SER B O 1
ATOM 2402 N N . THR B 1 129 ? 66.129 28.041 95.464 1.00 140.05 133 THR B N 1
ATOM 2403 C CA . THR B 1 129 ? 65.285 28.833 96.345 1.00 139.02 133 THR B CA 1
ATOM 2404 C C . THR B 1 129 ? 64.644 27.913 97.375 1.00 131.71 133 THR B C 1
ATOM 2405 O O . THR B 1 129 ? 64.358 26.747 97.092 1.00 129.51 133 THR B O 1
ATOM 2409 N N . GLN B 1 130 ? 64.421 28.440 98.576 1.00 132.72 134 GLN B N 1
ATOM 2410 C CA . GLN B 1 130 ? 63.991 27.634 99.711 1.00 121.48 134 GLN B CA 1
ATOM 2411 C C . GLN B 1 130 ? 62.636 28.108 100.221 1.00 116.42 134 GLN B C 1
ATOM 2412 O O . GLN B 1 130 ? 62.360 29.311 100.256 1.00 127.74 134 GLN B O 1
ATOM 2418 N N . PHE B 1 131 ? 61.796 27.152 100.617 1.00 103.63 135 PHE B N 1
ATOM 2419 C CA . PHE B 1 131 ? 60.474 27.442 101.156 1.00 98.94 135 PHE B CA 1
ATOM 2420 C C . PHE B 1 131 ? 60.031 26.268 102.018 1.00 105.68 135 PHE B C 1
ATOM 2421 O O . PHE B 1 131 ? 60.403 25.120 101.762 1.00 110.55 135 PHE B O 1
ATOM 2429 N N . GLY B 1 132 ? 59.226 26.568 103.041 1.00 96.30 136 GLY B N 1
ATOM 2430 C CA . GLY B 1 132 ? 58.848 25.591 104.037 1.00 95.35 136 GLY B CA 1
ATOM 2431 C C . GLY B 1 132 ? 57.458 25.005 103.821 1.00 103.91 136 GLY B C 1
ATOM 2432 O O . GLY B 1 132 ? 56.747 25.320 102.870 1.00 101.98 136 GLY B O 1
ATOM 2433 N N . GLY B 1 133 ? 57.082 24.122 104.749 1.00 102.65 137 GLY B N 1
ATOM 2434 C CA . GLY B 1 133 ? 55.789 23.468 104.711 1.00 98.26 137 GLY B CA 1
ATOM 2435 C C . GLY B 1 133 ? 55.814 22.163 103.941 1.00 102.24 137 GLY B C 1
ATOM 2436 O O . GLY B 1 133 ? 56.830 21.735 103.385 1.00 98.94 137 GLY B O 1
ATOM 2437 N N . TYR B 1 134 ? 54.654 21.508 103.918 1.00 103.25 138 TYR B N 1
ATOM 2438 C CA . TYR B 1 134 ? 54.468 20.292 103.132 1.00 99.16 138 TYR B CA 1
ATOM 2439 C C . TYR B 1 134 ? 54.133 20.700 101.703 1.00 106.26 138 TYR B C 1
ATOM 2440 O O . TYR B 1 134 ? 53.061 21.258 101.443 1.00 114.00 138 TYR B O 1
ATOM 2449 N N . ALA B 1 135 ? 55.044 20.423 100.775 1.00 116.21 139 ALA B N 1
ATOM 2450 C CA . ALA B 1 135 ? 54.929 20.885 99.400 1.00 115.87 139 ALA B CA 1
ATOM 2451 C C . ALA B 1 135 ? 54.386 19.785 98.496 1.00 120.94 139 ALA B C 1
ATOM 2452 O O . ALA B 1 135 ? 54.726 18.609 98.654 1.00 120.04 139 ALA B O 1
ATOM 2454 N N . LYS B 1 136 ? 53.542 20.179 97.548 1.00 127.66 140 LYS B N 1
ATOM 2455 C CA . LYS B 1 136 ? 53.012 19.266 96.544 1.00 134.99 140 LYS B CA 1
ATOM 2456 C C . LYS B 1 136 ? 53.265 19.883 95.169 1.00 137.18 140 LYS B C 1
ATOM 2457 O O . LYS B 1 136 ? 54.134 20.746 94.992 1.00 131.77 140 LYS B O 1
ATOM 2463 N N . GLU B 1 137 ? 52.490 19.448 94.172 1.00 140.18 141 GLU B N 1
ATOM 2464 C CA . GLU B 1 137 ? 52.721 19.902 92.802 1.00 137.61 141 GLU B CA 1
ATOM 2465 C C . GLU B 1 137 ? 52.486 21.400 92.659 1.00 133.81 141 GLU B C 1
ATOM 2466 O O . GLU B 1 137 ? 53.257 22.093 91.985 1.00 131.35 141 GLU B O 1
ATOM 2472 N N . ALA B 1 138 ? 51.427 21.917 93.286 1.00 133.75 142 ALA B N 1
ATOM 2473 C CA . ALA B 1 138 ? 51.106 23.334 93.149 1.00 134.04 142 ALA B CA 1
ATOM 2474 C C . ALA B 1 138 ? 52.170 24.222 93.782 1.00 133.79 142 ALA B C 1
ATOM 2475 O O . ALA B 1 138 ? 52.408 25.338 93.305 1.00 127.33 142 ALA B O 1
ATOM 2477 N N . ASP B 1 139 ? 52.827 23.744 94.841 1.00 132.69 143 ASP B N 1
ATOM 2478 C CA . ASP B 1 139 ? 53.808 24.564 95.544 1.00 125.81 143 ASP B CA 1
ATOM 2479 C C . ASP B 1 139 ? 55.114 24.683 94.766 1.00 125.15 143 ASP B C 1
ATOM 2480 O O . ASP B 1 139 ? 55.725 25.757 94.741 1.00 120.27 143 ASP B O 1
ATOM 2485 N N . TYR B 1 140 ? 55.557 23.597 94.126 1.00 123.81 144 TYR B N 1
ATOM 2486 C CA . TYR B 1 140 ? 56.815 23.646 93.387 1.00 126.04 144 TYR B CA 1
ATOM 2487 C C . TYR B 1 140 ? 56.683 24.475 92.114 1.00 123.82 144 TYR B C 1
ATOM 2488 O O . TYR B 1 140 ? 57.607 25.211 91.750 1.00 126.98 144 TYR B O 1
ATOM 2497 N N . VAL B 1 141 ? 55.546 24.368 91.423 1.00 126.35 145 VAL B N 1
ATOM 2498 C CA . VAL B 1 141 ? 55.340 25.163 90.216 1.00 129.29 145 VAL B CA 1
ATOM 2499 C C . VAL B 1 141 ? 55.244 26.643 90.563 1.00 133.18 145 VAL B C 1
ATOM 2500 O O . VAL B 1 141 ? 55.788 27.498 89.853 1.00 143.22 145 VAL B O 1
ATOM 2504 N N . ALA B 1 142 ? 54.556 26.970 91.659 1.00 143.34 146 ALA B N 1
ATOM 2505 C CA . ALA B 1 142 ? 54.421 28.366 92.058 1.00 145.21 146 ALA B CA 1
ATOM 2506 C C . ALA B 1 142 ? 55.764 28.958 92.466 1.00 145.79 146 ALA B C 1
ATOM 2507 O O . ALA B 1 142 ? 56.104 30.077 92.064 1.00 156.07 146 ALA B O 1
ATOM 2509 N N . HIS B 1 143 ? 56.542 28.223 93.260 1.00 126.55 147 HIS B N 1
ATOM 2510 C CA . HIS B 1 143 ? 57.851 28.705 93.681 1.00 133.14 147 HIS B CA 1
ATOM 2511 C C . HIS B 1 143 ? 58.896 28.626 92.576 1.00 136.91 147 HIS B C 1
ATOM 2512 O O . HIS B 1 143 ? 59.982 29.193 92.734 1.00 141.37 147 HIS B O 1
ATOM 2519 N N . ALA B 1 144 ? 58.600 27.943 91.467 1.00 137.22 148 ALA B N 1
ATOM 2520 C CA . ALA B 1 144 ? 59.513 27.950 90.331 1.00 133.91 148 ALA B CA 1
ATOM 2521 C C . ALA B 1 144 ? 59.427 29.252 89.548 1.00 149.47 148 ALA B C 1
ATOM 2522 O O . ALA B 1 144 ? 60.436 29.708 88.999 1.00 151.91 148 ALA B O 1
ATOM 2524 N N . THR B 1 145 ? 58.241 29.861 89.490 1.00 155.40 149 THR B N 1
ATOM 2525 C CA . THR B 1 145 ? 58.090 31.127 88.781 1.00 158.37 149 THR B CA 1
ATOM 2526 C C . THR B 1 145 ? 58.750 32.270 89.544 1.00 160.06 149 THR B C 1
ATOM 2527 O O . THR B 1 145 ? 59.325 33.179 88.934 1.00 169.98 149 THR B O 1
ATOM 2531 N N . GLN B 1 146 ? 58.675 32.245 90.879 1.00 156.50 150 GLN B N 1
ATOM 2532 C CA . GLN B 1 146 ? 59.299 33.297 91.675 1.00 154.93 150 GLN B CA 1
ATOM 2533 C C . GLN B 1 146 ? 60.811 33.301 91.508 1.00 154.45 150 GLN B C 1
ATOM 2534 O O . GLN B 1 146 ? 61.442 34.362 91.581 1.00 154.72 150 GLN B O 1
ATOM 2540 N N . LEU B 1 147 ? 61.410 32.130 91.287 1.00 150.01 151 LEU B N 1
ATOM 2541 C CA . LEU B 1 147 ? 62.839 32.071 91.011 1.00 146.21 151 LEU B CA 1
ATOM 2542 C C . LEU B 1 147 ? 63.152 32.484 89.579 1.00 152.73 151 LEU B C 1
ATOM 2543 O O . LEU B 1 147 ? 64.209 33.074 89.325 1.00 152.40 151 LEU B O 1
ATOM 2548 N N . ARG B 1 148 ? 62.252 32.188 88.637 1.00 153.05 152 ARG B N 1
ATOM 2549 C CA . ARG B 1 148 ? 62.427 32.663 87.268 1.00 156.25 152 ARG B CA 1
ATOM 2550 C C . ARG B 1 148 ? 62.248 34.172 87.174 1.00 156.79 152 ARG B C 1
ATOM 2551 O O . ARG B 1 148 ? 62.886 34.821 86.337 1.00 155.65 152 ARG B O 1
ATOM 2559 N N . THR B 1 149 ? 61.386 34.745 88.018 1.00 154.80 153 THR B N 1
ATOM 2560 C CA . THR B 1 149 ? 61.231 36.194 88.044 1.00 157.56 153 THR B CA 1
ATOM 2561 C C . THR B 1 149 ? 62.472 36.874 88.612 1.00 161.06 153 THR B C 1
ATOM 2562 O O . THR B 1 149 ? 62.836 37.970 88.171 1.00 166.29 153 THR B O 1
ATOM 2566 N N . THR B 1 150 ? 63.136 36.240 89.580 1.00 154.86 154 THR B N 1
ATOM 2567 C CA . THR B 1 150 ? 64.357 36.813 90.136 1.00 152.62 154 THR B CA 1
ATOM 2568 C C . THR B 1 150 ? 65.535 36.647 89.184 1.00 168.46 154 THR B C 1
ATOM 2569 O O . THR B 1 150 ? 66.442 37.486 89.169 1.00 169.57 154 THR B O 1
ATOM 2573 N N . LEU B 1 151 ? 65.532 35.582 88.379 1.00 189.27 155 LEU B N 1
ATOM 2574 C CA . LEU B 1 151 ? 66.629 35.350 87.446 1.00 191.93 155 LEU B CA 1
ATOM 2575 C C . LEU B 1 151 ? 66.690 36.422 86.365 1.00 195.65 155 LEU B C 1
ATOM 2576 O O . LEU B 1 151 ? 67.770 36.702 85.834 1.00 195.62 155 LEU B O 1
ATOM 2578 N N . GLU B 1 152 ? 65.551 37.024 86.029 1.00 184.12 156 GLU B N 1
ATOM 2579 C CA . GLU B 1 152 ? 65.521 38.083 85.030 1.00 179.52 156 GLU B CA 1
ATOM 2580 C C . GLU B 1 152 ? 66.300 39.295 85.529 1.00 178.16 156 GLU B C 1
ATOM 2581 O O . GLU B 1 152 ? 66.057 39.794 86.633 1.00 173.62 156 GLU B O 1
ATOM 2587 N N . GLY B 1 153 ? 67.236 39.769 84.710 1.00 174.85 157 GLY B N 1
ATOM 2588 C CA . GLY B 1 153 ? 68.136 40.831 85.103 1.00 170.35 157 GLY B CA 1
ATOM 2589 C C . GLY B 1 153 ? 69.474 40.359 85.627 1.00 170.89 157 GLY B C 1
ATOM 2590 O O . GLY B 1 153 ? 70.291 41.196 86.033 1.00 172.03 157 GLY B O 1
ATOM 2591 N N . THR B 1 154 ? 69.720 39.051 85.639 1.00 180.18 158 THR B N 1
ATOM 2592 C CA . THR B 1 154 ? 70.982 38.480 86.066 1.00 182.56 158 THR B CA 1
ATOM 2593 C C . THR B 1 154 ? 71.617 37.707 84.918 1.00 190.67 158 THR B C 1
ATOM 2594 O O . THR B 1 154 ? 70.909 37.090 84.116 1.00 183.43 158 THR B O 1
ATOM 2596 N N . PRO B 1 155 ? 72.950 37.711 84.818 1.00 200.10 159 PRO B N 1
ATOM 2597 C CA . PRO B 1 155 ? 73.615 36.925 83.768 1.00 209.04 159 PRO B CA 1
ATOM 2598 C C . PRO B 1 155 ? 73.466 35.420 83.936 1.00 213.11 159 PRO B C 1
ATOM 2599 O O . PRO B 1 155 ? 74.044 34.668 83.144 1.00 213.04 159 PRO B O 1
ATOM 2603 N N . ALA B 1 156 ? 72.711 34.959 84.931 1.00 215.03 160 ALA B N 1
ATOM 2604 C CA . ALA B 1 156 ? 72.516 33.531 85.134 1.00 201.96 160 ALA B CA 1
ATOM 2605 C C . ALA B 1 156 ? 71.670 32.940 84.014 1.00 197.64 160 ALA B C 1
ATOM 2606 O O . ALA B 1 156 ? 70.611 33.475 83.670 1.00 195.44 160 ALA B O 1
ATOM 2608 N N . THR B 1 157 ? 72.138 31.832 83.448 1.00 179.71 161 THR B N 1
ATOM 2609 C CA . THR B 1 157 ? 71.422 31.113 82.403 1.00 173.54 161 THR B CA 1
ATOM 2610 C C . THR B 1 157 ? 70.801 29.864 83.015 1.00 173.38 161 THR B C 1
ATOM 2611 O O . THR B 1 157 ? 71.521 28.993 83.514 1.00 158.26 161 THR B O 1
ATOM 2615 N N . TYR B 1 158 ? 69.474 29.779 82.983 1.00 180.24 162 TYR B N 1
ATOM 2616 C CA . TYR B 1 158 ? 68.752 28.650 83.554 1.00 173.33 162 TYR B CA 1
ATOM 2617 C C . TYR B 1 158 ? 68.112 27.840 82.435 1.00 173.78 162 TYR B C 1
ATOM 2618 O O . TYR B 1 158 ? 67.487 28.404 81.529 1.00 174.24 162 TYR B O 1
ATOM 2627 N N . GLN B 1 159 ? 68.289 26.522 82.490 1.00 168.05 163 GLN B N 1
ATOM 2628 C CA . GLN B 1 159 ? 67.710 25.630 81.497 1.00 169.79 163 GLN B CA 1
ATOM 2629 C C . GLN B 1 159 ? 66.238 25.390 81.807 1.00 168.43 163 GLN B C 1
ATOM 2630 O O . GLN B 1 159 ? 65.877 25.082 82.948 1.00 173.41 163 GLN B O 1
ATOM 2632 N N . GLY B 1 160 ? 65.391 25.529 80.791 1.00 169.38 164 GLY B N 1
ATOM 2633 C CA . GLY B 1 160 ? 63.960 25.364 80.933 1.00 165.64 164 GLY B CA 1
ATOM 2634 C C . GLY B 1 160 ? 63.405 24.016 80.527 1.00 155.81 164 GLY B C 1
ATOM 2635 O O . GLY B 1 160 ? 62.182 23.836 80.559 1.00 152.91 164 GLY B O 1
ATOM 2636 N N . ASP B 1 161 ? 64.256 23.063 80.148 1.00 153.58 165 ASP B N 1
ATOM 2637 C CA . ASP B 1 161 ? 63.801 21.735 79.750 1.00 165.71 165 ASP B CA 1
ATOM 2638 C C . ASP B 1 161 ? 63.564 20.804 80.932 1.00 169.60 165 ASP B C 1
ATOM 2639 O O . ASP B 1 161 ? 62.685 19.937 80.858 1.00 171.90 165 ASP B O 1
ATOM 2641 N N . VAL B 1 162 ? 64.324 20.956 82.013 1.00 168.35 166 VAL B N 1
ATOM 2642 C CA . VAL B 1 162 ? 64.165 20.113 83.193 1.00 151.80 166 VAL B CA 1
ATOM 2643 C C . VAL B 1 162 ? 64.800 20.828 84.376 1.00 149.74 166 VAL B C 1
ATOM 2644 O O . VAL B 1 162 ? 65.842 21.475 84.242 1.00 145.33 166 VAL B O 1
ATOM 2646 N N . TYR B 1 163 ? 64.161 20.710 85.538 1.00 145.86 167 TYR B N 1
ATOM 2647 C CA . TYR B 1 163 ? 64.691 21.270 86.771 1.00 141.06 167 TYR B CA 1
ATOM 2648 C C . TYR B 1 163 ? 64.368 20.329 87.923 1.00 136.01 167 TYR B C 1
ATOM 2649 O O . TYR B 1 163 ? 63.455 19.504 87.841 1.00 135.39 167 TYR B O 1
ATOM 2658 N N . TYR B 1 164 ? 65.134 20.460 89.003 1.00 132.56 168 TYR B N 1
ATOM 2659 C CA . TYR B 1 164 ? 65.036 19.566 90.147 1.00 122.81 168 TYR B CA 1
ATOM 2660 C C . TYR B 1 164 ? 64.343 20.249 91.317 1.00 118.60 168 TYR B C 1
ATOM 2661 O O . TYR B 1 164 ? 64.468 21.461 91.516 1.00 122.46 168 TYR B O 1
ATOM 2670 N N . CYS B 1 165 ? 63.610 19.453 92.087 1.00 114.20 169 CYS B N 1
ATOM 2671 C CA . CYS B 1 165 ? 63.097 19.849 93.387 1.00 112.02 169 CYS B CA 1
ATOM 2672 C C . CYS B 1 165 ? 63.864 19.099 94.468 1.00 110.19 169 CYS B C 1
ATOM 2673 O O . CYS B 1 165 ? 64.666 18.207 94.184 1.00 108.03 169 CYS B O 1
ATOM 2676 N N . ALA B 1 166 ? 63.615 19.464 95.723 1.00 109.09 170 ALA B N 1
ATOM 2677 C CA . ALA B 1 166 ? 64.343 18.847 96.820 1.00 92.24 170 ALA B CA 1
ATOM 2678 C C . ALA B 1 166 ? 63.504 18.883 98.089 1.00 99.31 170 ALA B C 1
ATOM 2679 O O . ALA B 1 166 ? 62.539 19.644 98.204 1.00 105.52 170 ALA B O 1
ATOM 2681 N N . GLY B 1 167 ? 63.891 18.039 99.042 1.00 89.96 171 GLY B N 1
ATOM 2682 C CA 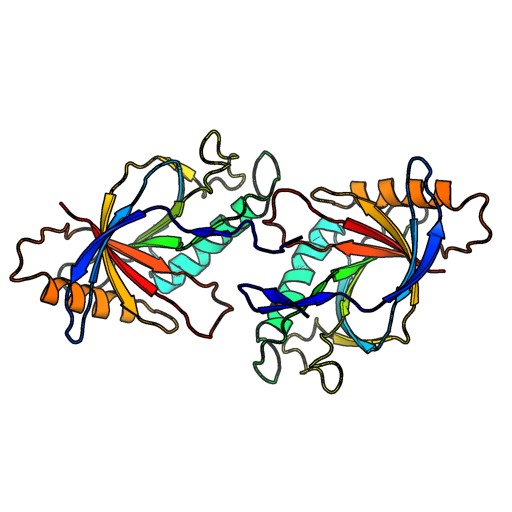. GLY B 1 167 ? 63.246 17.970 100.338 1.00 88.33 171 GLY B CA 1
ATOM 2683 C C . GLY B 1 167 ? 64.184 17.426 101.395 1.00 83.34 171 GLY B C 1
ATOM 2684 O O . GLY B 1 167 ? 64.962 16.507 101.124 1.00 90.40 171 GLY B O 1
ATOM 2685 N N . TYR B 1 168 ? 64.125 17.981 102.604 1.00 76.97 172 TYR B N 1
ATOM 2686 C CA . TYR B 1 168 ? 65.056 17.628 103.666 1.00 87.46 172 TYR B CA 1
ATOM 2687 C C . TYR B 1 168 ? 64.413 16.856 104.807 1.00 83.21 172 TYR B C 1
ATOM 2688 O O . TYR B 1 168 ? 65.118 16.465 105.743 1.00 87.62 172 TYR B O 1
ATOM 2697 N N . ASP B 1 169 ? 63.105 16.623 104.762 1.00 81.82 173 ASP B N 1
ATOM 2698 C CA . ASP B 1 169 ? 62.411 16.178 105.957 1.00 83.39 173 ASP B CA 1
ATOM 2699 C C . ASP B 1 169 ? 61.479 15.012 105.659 1.00 77.65 173 ASP B C 1
ATOM 2700 O O . ASP B 1 169 ? 60.817 14.990 104.613 1.00 73.79 173 ASP B O 1
ATOM 2705 N N . PRO B 1 170 ? 61.399 14.038 106.560 1.00 79.84 174 PRO B N 1
ATOM 2706 C CA . PRO B 1 170 ? 60.398 12.981 106.426 1.00 79.59 174 PRO B CA 1
ATOM 2707 C C . PRO B 1 170 ? 59.001 13.551 106.583 1.00 86.80 174 PRO B C 1
ATOM 2708 O O . PRO B 1 170 ? 58.827 14.638 107.156 1.00 86.90 174 PRO B O 1
ATOM 2712 N N . PRO B 1 171 ? 57.980 12.853 106.081 1.00 81.70 175 PRO B N 1
ATOM 2713 C CA . PRO B 1 171 ? 56.620 13.417 106.113 1.00 72.80 175 PRO B CA 1
ATOM 2714 C C . PRO B 1 171 ? 56.107 13.755 107.505 1.00 74.30 175 PRO B C 1
ATOM 2715 O O . PRO B 1 171 ? 55.287 14.673 107.638 1.00 72.66 175 PRO B O 1
ATOM 2719 N N . MET B 1 172 ? 56.561 13.060 108.547 1.00 68.00 176 MET B N 1
ATOM 2720 C CA . MET B 1 172 ? 55.995 13.267 109.876 1.00 66.99 176 MET B CA 1
ATOM 2721 C C . MET B 1 172 ? 56.559 14.488 110.592 1.00 74.40 176 MET B C 1
ATOM 2722 O O . MET B 1 172 ? 56.094 14.803 111.693 1.00 70.66 176 MET B O 1
ATOM 2727 N N . LYS B 1 173 ? 57.532 15.178 110.014 1.00 77.15 177 LYS B N 1
ATOM 2728 C CA . LYS B 1 173 ? 58.071 16.377 110.648 1.00 70.00 177 LYS B CA 1
ATOM 2729 C C . LYS B 1 173 ? 57.072 17.518 110.510 1.00 73.64 177 LYS B C 1
ATOM 2730 O O . LYS B 1 173 ? 56.781 17.940 109.384 1.00 79.97 177 LYS B O 1
ATOM 2736 N N . PRO B 1 174 ? 56.530 18.044 111.606 1.00 83.60 178 PRO B N 1
ATOM 2737 C CA . PRO B 1 174 ? 55.475 19.061 111.490 1.00 81.58 178 PRO B CA 1
ATOM 2738 C C . PRO B 1 174 ? 55.967 20.406 110.973 1.00 73.88 178 PRO B C 1
ATOM 2739 O O . PRO B 1 174 ? 55.459 20.906 109.965 1.00 77.60 178 PRO B O 1
ATOM 2743 N N . TYR B 1 175 ? 56.949 20.998 111.646 1.00 78.90 179 TYR B N 1
ATOM 2744 C CA . TYR B 1 175 ? 57.335 22.382 111.420 1.00 86.21 179 TYR B CA 1
ATOM 2745 C C . TYR B 1 175 ? 58.791 22.473 110.985 1.00 80.98 179 TYR B C 1
ATOM 2746 O O . TYR B 1 175 ? 59.529 21.485 110.982 1.00 82.01 179 TYR B O 1
ATOM 2755 N N . GLY B 1 176 ? 59.196 23.688 110.621 1.00 82.90 180 GLY B N 1
ATOM 2756 C CA . GLY B 1 176 ? 60.572 23.941 110.231 1.00 74.41 180 GLY B CA 1
ATOM 2757 C C . GLY B 1 176 ? 61.024 23.159 109.021 1.00 81.33 180 GLY B C 1
ATOM 2758 O O . GLY B 1 176 ? 62.201 22.792 108.930 1.00 90.15 180 GLY B O 1
ATOM 2759 N N . ARG B 1 177 ? 60.121 22.893 108.084 1.00 83.08 181 ARG B N 1
ATOM 2760 C CA . ARG B 1 177 ? 60.462 22.077 106.933 1.00 83.54 181 ARG B CA 1
ATOM 2761 C C . ARG B 1 177 ? 61.217 22.897 105.891 1.00 93.67 181 ARG B C 1
ATOM 2762 O O . ARG B 1 177 ? 61.112 24.126 105.828 1.00 84.54 181 ARG B O 1
ATOM 2770 N N . ARG B 1 178 ? 61.994 22.195 105.068 1.00 90.87 182 ARG B N 1
ATOM 2771 C CA . ARG B 1 178 ? 62.810 22.814 104.031 1.00 84.22 182 ARG B CA 1
ATOM 2772 C C . ARG B 1 178 ? 62.522 22.134 102.701 1.00 81.65 182 ARG B C 1
ATOM 2773 O O . ARG B 1 178 ? 62.793 20.940 102.542 1.00 83.73 182 ARG B O 1
ATOM 2781 N N . ASN B 1 179 ? 61.972 22.890 101.756 1.00 87.72 183 ASN B N 1
ATOM 2782 C CA . ASN B 1 179 ? 61.786 22.438 100.386 1.00 90.55 183 ASN B CA 1
ATOM 2783 C C . ASN B 1 179 ? 62.489 23.411 99.451 1.00 92.27 183 ASN B C 1
ATOM 2784 O O . ASN B 1 179 ? 62.539 24.616 99.713 1.00 109.79 183 ASN B O 1
ATOM 2789 N N . GLU B 1 180 ? 63.040 22.886 98.359 1.00 90.95 184 GLU B N 1
ATOM 2790 C CA . GLU B 1 180 ? 63.844 23.703 97.462 1.00 103.94 184 GLU B CA 1
ATOM 2791 C C . GLU B 1 180 ? 63.517 23.391 96.011 1.00 111.89 184 GLU B C 1
ATOM 2792 O O . GLU B 1 180 ? 63.090 22.284 95.673 1.00 113.94 184 GLU B O 1
ATOM 2798 N N . VAL B 1 181 ? 63.731 24.390 95.157 1.00 111.34 185 VAL B N 1
ATOM 2799 C CA . VAL B 1 181 ? 63.568 24.270 93.713 1.00 116.75 185 VAL B CA 1
ATOM 2800 C C . VAL B 1 181 ? 64.902 24.616 93.066 1.00 119.05 185 VAL B C 1
ATOM 2801 O O . VAL B 1 181 ? 65.386 25.747 93.197 1.00 116.41 185 VAL B O 1
ATOM 2805 N N . TRP B 1 182 ? 65.492 23.647 92.373 1.00 119.25 186 TRP B N 1
ATOM 2806 C CA . TRP B 1 182 ? 66.787 23.818 91.729 1.00 118.76 186 TRP B CA 1
ATOM 2807 C C . TRP B 1 182 ? 66.591 24.068 90.240 1.00 124.82 186 TRP B C 1
ATOM 2808 O O . TRP B 1 182 ? 65.809 23.369 89.588 1.00 123.85 186 TRP B O 1
ATOM 2819 N N . LEU B 1 183 ? 67.301 25.059 89.711 1.00 131.54 187 LEU B N 1
ATOM 2820 C CA . LEU B 1 183 ? 67.315 25.353 88.284 1.00 136.26 187 LEU B CA 1
ATOM 2821 C C . LEU B 1 183 ? 68.708 25.074 87.737 1.00 144.23 187 LEU B C 1
ATOM 2822 O O . LEU B 1 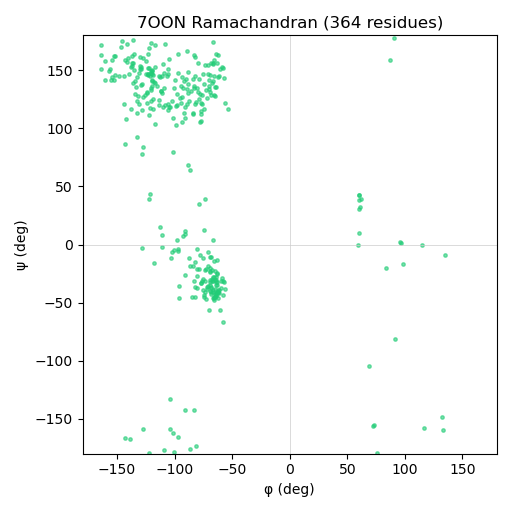183 ? 69.695 25.625 88.234 1.00 137.79 187 LEU B O 1
ATOM 2827 N N . VAL B 1 184 ? 68.784 24.223 86.718 1.00 164.99 188 VAL B N 1
ATOM 2828 C CA . VAL B 1 184 ? 70.067 23.800 86.169 1.00 166.20 188 VAL B CA 1
ATOM 2829 C C . VAL B 1 184 ? 70.646 24.920 85.315 1.00 167.78 188 VAL B C 1
ATOM 2830 O O . VAL B 1 184 ? 69.971 25.454 84.425 1.00 173.56 188 VAL B O 1
ATOM 2834 N N . LYS B 1 185 ? 71.901 25.272 85.578 1.00 152.75 189 LYS B N 1
ATOM 2835 C CA . LYS B 1 185 ? 72.565 26.359 84.870 1.00 151.87 189 LYS B CA 1
ATOM 2836 C C . LYS B 1 185 ? 72.798 26.013 83.403 1.00 148.76 189 LYS B C 1
ATOM 2837 O O . LYS B 1 185 ? 73.417 24.998 83.086 1.00 152.28 189 LYS B O 1
#

B-factor: mean 101.85, std 35.11, range [39.31, 241.63]

GO terms:
  GO:0020037 heme binding (F, IDA)
  GO:0005737 cytoplasm (C, IDA)
  GO:0005829 cytosol (C, IDA)
  GO:0042168 heme metabolic process (P, IC)
  GO:0005739 mitochondrion (C, HDA)

InterPro domains:
  IPR006917 SOUL heme-binding protein [PF04832] (13-187)
  IPR006917 SOUL heme-binding protein [PTHR11220] (11-187)
  IPR011256 Regulatory factor, effector binding domain superfamily [G3DSA:3.20.80.10] (18-190)
  IPR011256 Regulatory factor, effector binding domain superfamily [SSF55136] (2-188)